Protein AF-A0A061QW95-F1 (afdb_monomer_lite)

Structure (mmCIF, N/CA/C/O backbone):
data_AF-A0A061QW95-F1
#
_entry.id   AF-A0A061QW95-F1
#
loop_
_atom_site.group_PDB
_atom_site.id
_atom_site.type_symbol
_atom_site.label_atom_id
_atom_site.label_alt_id
_atom_site.label_comp_id
_atom_site.label_asym_id
_atom_site.label_entity_id
_atom_site.label_seq_id
_atom_site.pdbx_PDB_ins_code
_atom_site.Cartn_x
_atom_site.Cartn_y
_atom_site.Cartn_z
_atom_site.occupancy
_atom_site.B_iso_or_equiv
_atom_site.auth_seq_id
_atom_site.auth_comp_id
_atom_site.auth_asym_id
_atom_site.auth_atom_id
_atom_site.pdbx_PDB_model_num
ATOM 1 N N . HIS A 1 1 ? -10.052 -3.349 -15.922 1.00 43.78 1 HIS A N 1
ATOM 2 C CA . HIS A 1 1 ? -10.293 -1.918 -15.639 1.00 43.78 1 HIS A CA 1
ATOM 3 C C . HIS A 1 1 ? -10.829 -1.661 -14.221 1.00 43.78 1 HIS A C 1
ATOM 5 O O . HIS A 1 1 ? -10.468 -0.642 -13.655 1.00 43.78 1 HIS A O 1
ATOM 11 N N . SER A 1 2 ? -11.617 -2.562 -13.611 1.00 48.88 2 SER A N 1
ATOM 12 C CA . SER A 1 2 ? -12.262 -2.370 -12.291 1.00 48.88 2 SER A CA 1
ATOM 13 C C . SER A 1 2 ? -11.331 -2.378 -11.064 1.00 48.88 2 SER A C 1
ATOM 15 O O . SER A 1 2 ? -11.718 -1.885 -10.011 1.00 48.88 2 SER A O 1
ATOM 17 N N . ARG A 1 3 ? -10.107 -2.920 -11.173 1.00 55.91 3 ARG A N 1
ATOM 18 C CA . ARG A 1 3 ? -9.120 -3.021 -10.070 1.00 55.91 3 ARG A CA 1
ATOM 19 C C . ARG A 1 3 ? -8.273 -1.757 -9.844 1.00 55.91 3 ARG A C 1
ATOM 21 O O . ARG A 1 3 ? -7.406 -1.786 -8.979 1.00 55.91 3 ARG A O 1
ATOM 28 N N . GLY A 1 4 ? -8.456 -0.712 -10.656 1.00 57.03 4 GLY A N 1
ATOM 29 C CA . GLY A 1 4 ? -7.437 0.326 -10.847 1.00 57.03 4 GLY A CA 1
ATOM 30 C C . GLY A 1 4 ? -6.222 -0.196 -11.632 1.00 57.03 4 GLY A C 1
ATOM 31 O O . GLY A 1 4 ? -6.082 -1.401 -11.864 1.00 57.03 4 GLY A O 1
ATOM 32 N N . PHE A 1 5 ? -5.349 0.704 -12.089 1.00 54.81 5 PHE A N 1
ATOM 33 C CA . PHE A 1 5 ? -4.055 0.324 -12.664 1.00 54.81 5 PHE A CA 1
ATOM 34 C C . PHE A 1 5 ? -3.015 0.291 -11.545 1.00 54.81 5 PHE A C 1
ATOM 36 O O . PHE A 1 5 ? -2.611 1.333 -11.044 1.00 54.81 5 PHE A O 1
ATOM 43 N N . LEU A 1 6 ? -2.610 -0.911 -11.138 1.00 64.25 6 LEU A N 1
ATOM 44 C CA . LEU A 1 6 ? -1.579 -1.118 -10.108 1.00 64.25 6 LEU A CA 1
ATOM 45 C C . LEU A 1 6 ? -0.184 -1.311 -10.711 1.00 64.25 6 LEU A C 1
ATOM 47 O O . LEU A 1 6 ? 0.824 -1.136 -10.036 1.00 64.25 6 LEU A O 1
ATOM 51 N N . GLN A 1 7 ? -0.140 -1.661 -11.996 1.00 65.81 7 GLN A N 1
ATOM 52 C CA . GLN A 1 7 ? 1.066 -1.787 -12.799 1.00 65.81 7 GLN A CA 1
ATOM 53 C C . GLN A 1 7 ? 0.765 -1.286 -14.211 1.00 65.81 7 GLN A C 1
ATOM 55 O O . GLN A 1 7 ? -0.289 -1.590 -14.776 1.00 65.81 7 GLN A O 1
ATOM 60 N N . LEU A 1 8 ? 1.706 -0.542 -14.782 1.00 78.06 8 LEU A N 1
ATOM 61 C CA . LEU A 1 8 ? 1.696 -0.108 -16.173 1.00 78.06 8 LEU A CA 1
ATOM 62 C C . LEU A 1 8 ? 3.011 -0.555 -16.804 1.00 78.06 8 LEU A C 1
ATOM 64 O O . LEU A 1 8 ? 4.082 -0.313 -16.249 1.00 78.06 8 LEU A O 1
ATOM 68 N N . LEU A 1 9 ? 2.920 -1.225 -17.951 1.00 85.69 9 LEU A N 1
ATOM 69 C CA . LEU A 1 9 ? 4.084 -1.576 -18.751 1.00 85.69 9 LEU A CA 1
ATOM 70 C C . LEU A 1 9 ? 4.350 -0.437 -19.734 1.00 85.69 9 LEU A C 1
ATOM 72 O O . LEU A 1 9 ? 3.512 -0.139 -20.583 1.00 85.69 9 LEU A O 1
ATOM 76 N N . TRP A 1 10 ? 5.507 0.204 -19.593 1.00 85.38 10 TRP A N 1
ATOM 77 C CA . TRP A 1 10 ? 5.907 1.325 -20.432 1.00 85.38 10 TRP A CA 1
ATOM 78 C C . TRP A 1 10 ? 6.920 0.861 -21.482 1.00 85.38 10 TRP A C 1
ATOM 80 O O . TRP A 1 10 ? 8.124 0.832 -21.237 1.00 85.38 10 TRP A O 1
ATOM 90 N N . GLU A 1 11 ? 6.431 0.519 -22.672 1.00 88.94 11 GLU A N 1
ATOM 91 C CA . GLU A 1 11 ? 7.262 0.202 -23.837 1.00 88.94 11 GLU A CA 1
ATOM 92 C C . GLU A 1 11 ? 7.315 1.419 -24.762 1.00 88.94 11 GLU A C 1
ATOM 94 O O . GLU A 1 11 ? 6.382 1.711 -25.508 1.00 88.94 11 GLU A O 1
ATOM 99 N N . CYS A 1 12 ? 8.401 2.180 -24.696 1.00 81.56 12 CYS A N 1
ATOM 100 C CA . CYS A 1 12 ? 8.625 3.310 -25.590 1.00 81.56 12 CYS A CA 1
ATOM 101 C C . CYS A 1 12 ? 10.109 3.408 -25.956 1.00 81.56 12 CYS A C 1
ATOM 103 O O . CYS A 1 12 ? 10.954 2.765 -25.336 1.00 81.56 12 CYS A O 1
ATOM 105 N N . GLY A 1 13 ? 10.433 4.225 -26.958 1.00 84.56 13 GLY A N 1
ATOM 106 C CA . GLY A 1 13 ? 11.826 4.532 -27.278 1.00 84.56 13 GLY A CA 1
ATOM 107 C C . GLY A 1 13 ? 12.503 5.380 -26.196 1.00 84.56 13 GLY A C 1
ATOM 108 O O . GLY A 1 13 ? 11.837 6.082 -25.431 1.00 84.56 13 GLY A O 1
ATOM 109 N N . GLY A 1 14 ? 13.840 5.386 -26.186 1.00 83.38 14 GLY A N 1
ATOM 110 C CA . GLY A 1 14 ? 14.640 6.048 -25.149 1.00 83.38 14 GLY A CA 1
ATOM 111 C C . GLY A 1 14 ? 14.290 7.519 -24.883 1.00 83.38 14 GLY A C 1
ATOM 112 O O . GLY A 1 14 ? 14.399 7.964 -23.744 1.00 83.38 14 GLY A O 1
ATOM 113 N N . GLY A 1 15 ? 13.802 8.257 -25.888 1.00 86.06 15 GLY A N 1
ATOM 114 C CA . GLY A 1 15 ? 13.397 9.661 -25.739 1.00 86.06 15 GLY A CA 1
ATOM 115 C C . GLY A 1 15 ? 12.169 9.898 -24.848 1.00 86.06 15 GLY A C 1
ATOM 116 O O . GLY A 1 15 ? 12.084 10.948 -24.226 1.00 86.06 15 GLY A O 1
ATOM 117 N N . LEU A 1 16 ? 11.240 8.939 -24.755 1.00 86.25 16 LEU A N 1
ATOM 118 C CA . LEU A 1 16 ? 10.093 9.012 -23.836 1.00 86.25 16 LEU A CA 1
ATOM 119 C C . LEU A 1 16 ? 10.393 8.321 -22.498 1.00 86.25 16 LEU A C 1
ATOM 121 O O . LEU A 1 16 ? 9.870 8.733 -21.466 1.00 86.25 16 LEU A O 1
ATOM 125 N N . ALA A 1 17 ? 11.257 7.302 -22.506 1.00 87.56 17 ALA A N 1
ATOM 126 C CA . ALA A 1 17 ? 11.644 6.585 -21.297 1.00 87.56 17 ALA A CA 1
ATOM 127 C C . ALA A 1 17 ? 12.476 7.472 -20.360 1.00 87.56 17 ALA A C 1
ATOM 129 O O . ALA A 1 17 ? 12.268 7.443 -19.152 1.00 87.56 17 ALA A O 1
ATOM 130 N N . ALA A 1 18 ? 13.392 8.282 -20.905 1.00 87.62 18 ALA A N 1
ATOM 131 C CA . ALA A 1 18 ? 14.285 9.110 -20.099 1.00 87.62 18 ALA A CA 1
ATOM 132 C C . ALA A 1 18 ? 13.546 10.154 -19.231 1.00 87.62 18 ALA A C 1
ATOM 134 O O . ALA A 1 18 ? 13.781 10.154 -18.023 1.00 87.62 18 ALA A O 1
ATOM 135 N N . PRO A 1 19 ? 12.605 10.970 -19.752 1.00 85.00 19 PRO A N 1
ATOM 136 C CA . PRO A 1 19 ? 11.812 11.876 -18.916 1.00 85.00 19 PRO A CA 1
ATOM 137 C C . PRO A 1 19 ? 11.001 11.152 -17.836 1.00 85.00 19 PRO A C 1
ATOM 139 O O . PRO A 1 19 ? 10.993 11.587 -16.691 1.00 85.00 19 PRO A O 1
ATOM 142 N N . ALA A 1 20 ? 10.384 10.012 -18.158 1.00 84.88 20 ALA A N 1
ATOM 143 C CA . ALA A 1 20 ? 9.615 9.232 -17.187 1.00 84.88 20 ALA A CA 1
ATOM 144 C C . ALA A 1 20 ? 10.502 8.666 -16.058 1.00 84.88 20 ALA A C 1
ATOM 146 O O . ALA A 1 20 ? 10.120 8.651 -14.886 1.00 84.88 20 ALA A O 1
ATOM 147 N N . ILE A 1 21 ? 11.715 8.223 -16.392 1.00 87.19 21 ILE A N 1
ATOM 148 C CA . ILE A 1 21 ? 12.712 7.813 -15.399 1.00 87.19 21 ILE A CA 1
ATOM 149 C C . ILE A 1 21 ? 13.143 9.022 -14.554 1.00 87.19 21 ILE A C 1
ATOM 151 O O . ILE A 1 21 ? 13.180 8.918 -13.330 1.00 87.19 21 ILE A O 1
ATOM 155 N N . ALA A 1 22 ? 13.410 10.173 -15.177 1.00 83.25 22 ALA A N 1
ATOM 156 C CA . ALA A 1 22 ? 13.828 11.395 -14.489 1.00 83.25 22 ALA A CA 1
ATOM 157 C C . ALA A 1 22 ? 12.751 11.959 -13.541 1.00 83.25 22 ALA A C 1
ATOM 159 O O . ALA A 1 22 ? 13.078 12.487 -12.480 1.00 83.25 22 ALA A O 1
ATOM 160 N N . GLU A 1 23 ? 11.471 11.814 -13.888 1.00 82.00 23 GLU A N 1
ATOM 161 C CA . GLU A 1 23 ? 10.332 12.184 -13.037 1.00 82.00 23 GLU A CA 1
ATOM 162 C C . GLU A 1 23 ? 10.095 11.198 -11.880 1.00 82.00 23 GLU A C 1
ATOM 164 O O . GLU A 1 23 ? 9.293 11.473 -10.988 1.00 82.00 23 GLU A O 1
ATOM 169 N N . GLY A 1 24 ? 10.794 10.058 -11.865 1.00 78.56 24 GLY A N 1
ATOM 170 C CA . GLY A 1 24 ? 10.664 9.041 -10.824 1.00 78.56 24 GLY A CA 1
ATOM 171 C C . GLY A 1 24 ? 9.384 8.210 -10.920 1.00 78.56 24 GLY A C 1
ATOM 172 O O . GLY A 1 24 ? 9.035 7.532 -9.959 1.00 78.56 24 GLY A O 1
ATOM 173 N N . VAL A 1 25 ? 8.683 8.232 -12.061 1.00 82.06 25 VAL A N 1
ATOM 174 C CA . VAL A 1 25 ? 7.452 7.439 -12.256 1.00 82.06 25 VAL A CA 1
ATOM 175 C C . VAL A 1 25 ? 7.737 5.983 -12.642 1.00 82.06 25 VAL A C 1
ATOM 177 O O . VAL A 1 25 ? 6.872 5.114 -12.503 1.00 82.06 25 VAL A O 1
ATOM 180 N N . ILE A 1 26 ? 8.952 5.690 -13.116 1.00 85.88 26 ILE A N 1
ATOM 181 C CA . ILE A 1 26 ? 9.408 4.329 -13.410 1.00 85.88 26 ILE A CA 1
ATOM 182 C C . ILE A 1 26 ? 10.024 3.714 -12.154 1.00 85.88 26 ILE A C 1
ATOM 184 O O . ILE A 1 26 ? 10.938 4.275 -11.561 1.00 85.88 26 ILE A O 1
ATOM 188 N N . HIS A 1 27 ? 9.530 2.532 -11.784 1.00 82.81 27 HIS A N 1
ATOM 189 C CA . HIS A 1 27 ? 9.944 1.816 -10.572 1.00 82.81 27 HIS A CA 1
ATOM 190 C C . HIS A 1 27 ? 10.779 0.570 -10.889 1.00 82.81 27 HIS A C 1
ATOM 192 O O . HIS A 1 27 ? 11.691 0.215 -10.147 1.00 82.81 27 HIS A O 1
ATOM 198 N N . LYS A 1 28 ? 10.466 -0.105 -12.002 1.00 87.62 28 LYS A N 1
ATOM 199 C CA . LYS A 1 28 ? 11.096 -1.355 -12.431 1.00 87.62 28 LYS A CA 1
ATOM 200 C C . LYS A 1 28 ? 11.568 -1.234 -13.870 1.00 87.62 28 LYS A C 1
ATOM 202 O O . LYS A 1 28 ? 10.811 -0.786 -14.729 1.00 87.62 28 LYS A O 1
ATOM 207 N N . ILE A 1 29 ? 12.788 -1.689 -14.127 1.00 91.88 29 ILE A N 1
ATOM 208 C CA . ILE A 1 29 ? 13.351 -1.832 -15.465 1.00 91.88 29 ILE A CA 1
ATOM 209 C C . ILE A 1 29 ? 13.317 -3.307 -15.861 1.00 91.88 29 ILE A C 1
ATOM 211 O O . ILE A 1 29 ? 13.684 -4.192 -15.086 1.00 91.88 29 ILE A O 1
ATOM 215 N N . VAL A 1 30 ? 12.875 -3.557 -17.092 1.00 93.12 30 VAL A N 1
ATOM 216 C CA . VAL A 1 30 ? 12.990 -4.845 -17.778 1.00 93.12 30 VAL A CA 1
ATOM 217 C C . VAL A 1 30 ? 13.694 -4.572 -19.102 1.00 93.12 30 VAL A C 1
ATOM 219 O O . VAL A 1 30 ? 13.116 -3.974 -20.005 1.00 93.12 30 VAL A O 1
ATOM 222 N N . ALA A 1 31 ? 14.962 -4.960 -19.200 1.00 93.38 31 ALA A N 1
ATOM 223 C CA . ALA A 1 31 ? 15.796 -4.747 -20.373 1.00 93.38 31 ALA A CA 1
ATOM 224 C C . ALA A 1 31 ? 16.059 -6.074 -21.089 1.00 93.38 31 ALA A C 1
ATOM 226 O O . ALA A 1 31 ? 16.448 -7.056 -20.462 1.00 93.38 31 ALA A O 1
ATOM 227 N N . PHE A 1 32 ? 15.889 -6.086 -22.409 1.00 93.12 32 PHE A N 1
ATOM 228 C CA . PHE A 1 32 ? 16.238 -7.226 -23.253 1.00 93.12 32 PHE A CA 1
ATOM 229 C C . PHE A 1 32 ? 17.481 -6.898 -24.077 1.00 93.12 32 PHE A C 1
ATOM 231 O O . PHE A 1 32 ? 17.500 -5.930 -24.839 1.00 93.12 32 PHE A O 1
ATOM 238 N N . VAL A 1 33 ? 18.522 -7.714 -23.929 1.00 93.69 33 VAL A N 1
ATOM 239 C CA . VAL A 1 33 ? 19.790 -7.590 -24.648 1.00 93.69 33 VAL A CA 1
ATOM 240 C C . VAL A 1 33 ? 19.906 -8.736 -25.641 1.00 93.69 33 VAL A C 1
ATOM 242 O O . VAL A 1 33 ? 20.062 -9.897 -25.265 1.00 93.69 33 VAL A O 1
ATOM 245 N N . ALA A 1 34 ? 19.849 -8.398 -26.926 1.00 93.38 34 ALA A N 1
ATOM 246 C CA . ALA A 1 34 ? 20.077 -9.358 -27.995 1.00 93.38 34 ALA A CA 1
ATOM 247 C C . ALA A 1 34 ? 21.575 -9.557 -28.257 1.00 93.38 34 ALA A C 1
ATOM 249 O O . ALA A 1 34 ? 22.362 -8.613 -28.184 1.00 93.38 34 ALA A O 1
ATOM 250 N N . MET A 1 35 ? 21.958 -10.766 -28.673 1.00 92.00 35 MET A N 1
ATOM 251 C CA . MET A 1 35 ? 23.326 -11.097 -29.106 1.00 92.00 35 MET A CA 1
ATOM 252 C C . MET A 1 35 ? 23.635 -10.523 -30.504 1.00 92.00 35 MET A C 1
ATOM 254 O O . MET A 1 35 ? 23.872 -11.260 -31.463 1.00 92.00 35 MET A O 1
ATOM 258 N N . LYS A 1 36 ? 23.549 -9.195 -30.656 1.00 88.50 36 LYS A N 1
ATOM 259 C CA . LYS A 1 36 ? 23.749 -8.459 -31.915 1.00 88.50 36 LYS A CA 1
ATOM 260 C C . LYS A 1 36 ? 24.442 -7.119 -31.664 1.00 88.50 36 LYS A C 1
ATOM 262 O O . LYS A 1 36 ? 24.171 -6.456 -30.671 1.00 88.50 36 LYS A O 1
ATOM 267 N N . VAL A 1 37 ? 25.284 -6.695 -32.607 1.00 89.25 37 VAL A N 1
ATOM 268 C CA . VAL A 1 37 ? 26.045 -5.436 -32.535 1.00 89.25 37 VAL A CA 1
ATOM 269 C C . VAL A 1 37 ? 25.710 -4.576 -33.753 1.00 89.25 37 VAL A C 1
ATOM 271 O O . VAL A 1 37 ? 25.857 -5.039 -34.881 1.00 89.25 37 VAL A O 1
ATOM 274 N N . ILE A 1 38 ? 25.236 -3.346 -33.524 1.00 84.44 38 ILE A N 1
ATOM 275 C CA . ILE A 1 38 ? 24.879 -2.381 -34.584 1.00 84.44 38 ILE A CA 1
ATOM 276 C C . ILE A 1 38 ? 25.836 -1.177 -34.562 1.00 84.44 38 ILE A C 1
ATOM 278 O O . ILE A 1 38 ? 26.432 -0.873 -35.588 1.00 84.44 38 ILE A O 1
ATOM 282 N N . GLY A 1 39 ? 26.059 -0.560 -33.391 1.00 84.69 39 GLY A N 1
ATOM 283 C CA . GLY A 1 39 ? 27.023 0.534 -33.194 1.00 84.69 39 GLY A CA 1
ATOM 284 C C . GLY A 1 39 ? 26.743 1.812 -34.006 1.00 84.69 39 GLY A C 1
ATOM 285 O O . GLY A 1 39 ? 25.858 1.860 -34.854 1.00 84.69 39 GLY A O 1
ATOM 286 N N . GLY A 1 40 ? 27.522 2.865 -33.744 1.00 90.00 40 GLY A N 1
ATOM 287 C CA . GLY A 1 40 ? 27.480 4.130 -34.489 1.00 90.00 40 GLY A CA 1
ATOM 288 C C . GLY A 1 40 ? 26.853 5.304 -33.717 1.00 90.00 40 GLY A C 1
ATOM 289 O O . GLY A 1 40 ? 25.986 5.097 -32.873 1.00 90.00 40 GLY A O 1
ATOM 290 N N . PRO A 1 41 ? 27.269 6.551 -34.010 1.00 80.88 41 PRO A N 1
ATOM 291 C CA . PRO A 1 41 ? 26.864 7.744 -33.254 1.00 80.88 41 PRO A CA 1
ATOM 292 C C . PRO A 1 41 ? 25.378 8.108 -33.400 1.00 80.88 41 PRO A C 1
ATOM 294 O O . PRO A 1 41 ? 24.854 8.852 -32.583 1.00 80.88 41 PRO A O 1
ATOM 297 N N . GLY A 1 42 ? 24.702 7.599 -34.433 1.00 83.19 42 GLY A N 1
ATOM 298 C CA . GLY A 1 42 ? 23.257 7.757 -34.630 1.00 83.19 42 GLY A CA 1
ATOM 299 C C . GLY A 1 42 ? 22.439 6.526 -34.235 1.00 83.19 42 GLY A C 1
ATOM 300 O O . GLY A 1 42 ? 21.255 6.463 -34.559 1.00 83.19 42 GLY A O 1
ATOM 301 N N . ALA A 1 43 ? 23.058 5.516 -33.614 1.00 84.44 43 ALA A N 1
ATOM 302 C CA . ALA A 1 43 ? 22.331 4.337 -33.169 1.00 84.44 43 ALA A CA 1
ATOM 303 C C . ALA A 1 43 ? 21.388 4.711 -32.010 1.00 84.44 43 ALA A C 1
ATOM 305 O O . ALA A 1 43 ? 21.809 5.412 -31.089 1.00 84.44 43 ALA A O 1
ATOM 306 N N . PRO A 1 44 ? 20.125 4.251 -32.030 1.00 82.06 44 PRO A N 1
ATOM 307 C CA . PRO A 1 44 ? 19.185 4.548 -30.961 1.00 82.06 44 PRO A CA 1
ATOM 308 C C . PRO A 1 44 ? 19.654 3.917 -29.648 1.00 82.06 44 PRO A C 1
ATOM 310 O O . PRO A 1 44 ? 20.008 2.736 -29.605 1.00 82.06 44 PRO A O 1
ATOM 313 N N . THR A 1 45 ? 19.630 4.701 -28.574 1.00 85.38 45 THR A N 1
ATOM 314 C CA . THR A 1 45 ? 19.926 4.222 -27.225 1.00 85.38 45 THR A CA 1
ATOM 315 C C . THR A 1 45 ? 18.645 3.723 -26.542 1.00 85.38 45 THR A C 1
ATOM 317 O O . THR A 1 45 ? 17.563 4.271 -26.779 1.00 85.38 45 THR A O 1
ATOM 320 N N . PRO A 1 46 ? 18.727 2.689 -25.681 1.00 84.50 46 PRO A N 1
ATOM 321 C CA . PRO A 1 46 ? 17.564 2.190 -24.939 1.00 84.50 46 PRO A CA 1
ATOM 322 C C . PRO A 1 46 ? 16.949 3.239 -24.005 1.00 84.50 46 PRO A C 1
ATOM 324 O O . PRO A 1 46 ? 15.735 3.277 -23.830 1.00 84.50 46 PRO A O 1
ATOM 327 N N . ILE A 1 47 ? 17.789 4.106 -23.435 1.00 88.12 47 ILE A N 1
ATOM 328 C CA . ILE A 1 47 ? 17.404 5.244 -22.598 1.00 88.12 47 ILE A CA 1
ATOM 329 C C . ILE A 1 47 ? 18.052 6.489 -23.208 1.00 88.12 47 ILE A C 1
ATOM 331 O O . ILE A 1 47 ? 19.231 6.458 -23.569 1.00 88.12 47 ILE A O 1
ATOM 335 N N . GLY A 1 48 ? 17.261 7.545 -23.394 1.00 85.94 48 GLY A N 1
ATOM 336 C CA . GLY A 1 48 ? 17.729 8.836 -23.894 1.00 85.94 48 GLY A CA 1
ATOM 337 C C . GLY A 1 48 ? 18.485 9.638 -22.832 1.00 85.94 48 GLY A C 1
ATOM 338 O O . GLY A 1 48 ? 18.962 9.100 -21.838 1.00 85.94 48 GLY A O 1
ATOM 339 N N . GLU A 1 49 ? 18.571 10.947 -23.035 1.00 86.75 49 GLU A N 1
ATOM 340 C CA . GLU A 1 49 ? 19.317 11.846 -22.153 1.00 86.75 49 GLU A CA 1
ATOM 341 C C . GLU A 1 49 ? 18.671 11.977 -20.764 1.00 86.75 49 GLU A C 1
ATOM 343 O O . GLU A 1 49 ? 17.561 12.494 -20.634 1.00 86.75 49 GLU A O 1
ATOM 348 N N . LEU A 1 50 ? 19.392 11.547 -19.723 1.00 83.38 50 LEU A N 1
ATOM 349 C CA . LEU A 1 50 ? 19.028 11.763 -18.312 1.00 83.38 50 LEU A CA 1
ATOM 350 C C . LEU A 1 50 ? 19.748 12.971 -17.685 1.00 83.38 50 LEU A C 1
ATOM 352 O O . LEU A 1 50 ? 19.398 13.391 -16.587 1.00 83.38 50 LEU A O 1
ATOM 356 N N . GLY A 1 51 ? 20.745 13.543 -18.371 1.00 81.31 51 GLY A N 1
ATOM 357 C CA . GLY A 1 51 ? 21.495 14.710 -17.892 1.00 81.31 51 GLY A CA 1
ATOM 358 C C . GLY A 1 51 ? 22.575 14.410 -16.844 1.00 81.31 51 GLY A C 1
ATOM 359 O O . GLY A 1 51 ? 23.123 15.342 -16.259 1.00 81.31 51 GLY A O 1
ATOM 360 N N . PHE A 1 52 ? 22.900 13.136 -16.608 1.00 81.25 52 PHE A N 1
ATOM 361 C CA . PHE A 1 52 ? 24.005 12.736 -15.735 1.00 81.25 52 PHE A CA 1
ATOM 362 C C . PHE A 1 52 ? 25.349 12.949 -16.427 1.00 81.25 52 PHE A C 1
ATOM 364 O O . PHE A 1 52 ? 25.535 12.549 -17.575 1.00 81.25 52 PHE A O 1
ATOM 371 N N . THR A 1 53 ? 26.289 13.579 -15.723 1.00 81.00 53 THR A N 1
ATOM 372 C CA . THR A 1 53 ? 27.625 13.876 -16.267 1.00 81.00 53 THR A CA 1
ATOM 373 C C . THR A 1 53 ? 28.718 13.035 -15.614 1.00 81.00 53 THR A C 1
ATOM 375 O O . THR A 1 53 ? 29.757 12.809 -16.236 1.00 81.00 53 THR A O 1
ATOM 378 N N . ALA A 1 54 ? 28.472 12.509 -14.409 1.00 74.81 54 ALA A N 1
ATOM 379 C CA . ALA A 1 54 ? 29.355 11.583 -13.715 1.00 74.81 54 ALA A CA 1
ATOM 380 C C . ALA A 1 54 ? 28.668 10.234 -13.450 1.00 74.81 54 ALA A C 1
ATOM 382 O O . ALA A 1 54 ? 27.457 10.148 -13.265 1.00 74.81 54 ALA A O 1
ATOM 383 N N . MET A 1 55 ? 29.462 9.160 -13.378 1.00 75.56 55 MET A N 1
ATOM 384 C CA . MET A 1 55 ? 28.951 7.818 -13.053 1.00 75.56 55 MET A CA 1
ATOM 385 C C . MET A 1 55 ? 28.386 7.710 -11.631 1.00 75.56 55 MET A C 1
ATOM 387 O O . MET A 1 55 ? 27.563 6.838 -11.385 1.00 75.56 55 MET A O 1
ATOM 391 N N . SER A 1 56 ? 28.801 8.587 -10.712 1.00 77.69 56 SER A N 1
ATOM 392 C CA . SER A 1 56 ? 28.208 8.710 -9.373 1.00 77.69 56 SER A CA 1
ATOM 393 C C . SER A 1 56 ? 26.743 9.139 -9.403 1.00 77.69 56 SER A C 1
ATOM 395 O O . SER A 1 56 ? 26.021 8.871 -8.451 1.00 77.69 56 SER A O 1
ATOM 397 N N . ASP A 1 57 ? 26.315 9.793 -10.485 1.00 75.44 57 ASP A N 1
ATOM 398 C CA . ASP A 1 57 ? 24.951 10.295 -10.652 1.00 75.44 57 ASP A CA 1
ATOM 399 C C . ASP A 1 57 ? 24.050 9.246 -11.328 1.00 75.44 57 ASP A C 1
ATOM 401 O O . ASP A 1 57 ? 22.844 9.449 -11.466 1.00 75.44 57 ASP A O 1
ATOM 405 N N . ALA A 1 58 ? 24.633 8.135 -11.796 1.00 83.69 58 ALA A N 1
ATOM 406 C CA . ALA A 1 58 ? 23.906 7.091 -12.495 1.00 83.69 58 ALA A CA 1
ATOM 407 C C . ALA A 1 58 ? 22.930 6.374 -11.555 1.00 83.69 58 ALA A C 1
ATOM 409 O O . ALA A 1 58 ? 23.230 6.091 -10.397 1.00 83.69 58 ALA A O 1
ATOM 410 N N . LEU A 1 59 ? 21.759 6.032 -12.089 1.00 84.88 59 LEU A N 1
ATOM 411 C CA . LEU A 1 59 ? 20.740 5.315 -11.334 1.00 84.88 59 LEU A CA 1
ATOM 412 C C . LEU A 1 59 ? 21.123 3.841 -11.176 1.00 84.88 59 LEU A C 1
ATOM 414 O O . LEU A 1 59 ? 21.327 3.134 -12.166 1.00 84.88 59 LEU A O 1
ATOM 418 N N . GLU A 1 60 ? 21.179 3.374 -9.932 1.00 83.81 60 GLU A N 1
ATOM 419 C CA . GLU A 1 60 ? 21.477 1.982 -9.607 1.00 83.81 60 GLU A CA 1
ATOM 420 C C . GLU A 1 60 ? 20.211 1.111 -9.628 1.00 83.81 60 GLU A C 1
ATOM 422 O O . GLU A 1 60 ? 19.141 1.505 -9.150 1.00 83.81 60 GLU A O 1
ATOM 427 N N . LEU A 1 61 ? 20.352 -0.103 -10.173 1.00 85.31 61 LEU A N 1
ATOM 428 C CA . LEU A 1 61 ? 19.321 -1.134 -10.112 1.00 85.31 61 LEU A CA 1
ATOM 429 C C . LEU A 1 61 ? 19.564 -2.077 -8.935 1.00 85.31 61 LEU A C 1
ATOM 431 O O . LEU A 1 61 ? 20.527 -2.848 -8.926 1.00 85.31 61 LEU A O 1
ATOM 435 N N . VAL A 1 62 ? 18.630 -2.067 -7.991 1.00 83.12 62 VAL A N 1
ATOM 436 C CA . VAL A 1 62 ? 18.577 -2.992 -6.857 1.00 83.12 62 VAL A CA 1
ATOM 437 C C . VAL A 1 62 ? 17.698 -4.194 -7.183 1.00 83.12 62 VAL A C 1
ATOM 439 O O . VAL A 1 62 ? 16.865 -4.146 -8.091 1.00 83.12 62 VAL A O 1
ATOM 442 N N . GLU A 1 63 ? 17.901 -5.288 -6.443 1.00 81.06 63 GLU A N 1
ATOM 443 C CA .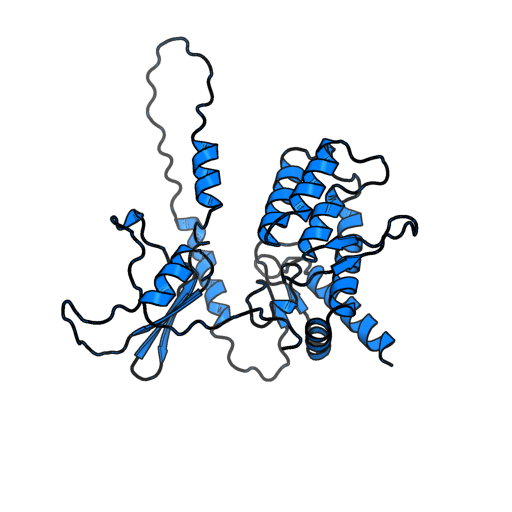 GLU A 1 63 ? 17.144 -6.539 -6.614 1.00 81.06 63 GLU A CA 1
ATOM 444 C C . GLU A 1 63 ? 17.159 -7.035 -8.069 1.00 81.06 63 GLU A C 1
ATOM 446 O O . GLU A 1 63 ? 16.128 -7.352 -8.665 1.00 81.06 63 GLU A O 1
ATOM 451 N N . ASN A 1 64 ? 18.352 -7.036 -8.668 1.00 85.50 64 ASN A N 1
ATOM 452 C CA . ASN A 1 64 ? 18.515 -7.406 -10.063 1.00 85.50 64 ASN A CA 1
ATOM 453 C C . ASN A 1 64 ? 18.502 -8.929 -10.281 1.00 85.50 64 ASN A C 1
ATOM 455 O O . ASN A 1 64 ? 18.998 -9.709 -9.468 1.00 85.50 64 ASN A O 1
ATOM 459 N N . ASP A 1 65 ? 17.935 -9.338 -11.414 1.00 87.31 65 ASP A N 1
ATOM 460 C CA . ASP A 1 65 ? 17.923 -10.721 -11.888 1.00 87.31 65 ASP A CA 1
ATOM 461 C C . ASP A 1 65 ? 18.228 -10.757 -13.385 1.00 87.31 65 ASP A C 1
ATOM 463 O O . ASP A 1 65 ? 17.767 -9.899 -14.146 1.00 87.31 65 ASP A O 1
ATOM 467 N N . VAL A 1 66 ? 19.011 -11.750 -13.806 1.00 94.50 66 VAL A N 1
ATOM 468 C CA . VAL A 1 66 ? 19.422 -11.928 -15.202 1.00 94.50 66 VAL A CA 1
ATOM 469 C C . VAL A 1 66 ? 19.068 -13.336 -15.641 1.00 94.50 66 VAL A C 1
ATOM 471 O O . VAL A 1 66 ? 19.555 -14.314 -15.075 1.00 94.50 66 VAL A O 1
ATOM 474 N N . GLN A 1 67 ? 18.249 -13.438 -16.682 1.00 91.06 67 GLN A N 1
ATOM 475 C CA . GLN A 1 67 ? 17.752 -14.707 -17.201 1.00 91.06 67 GLN A CA 1
ATOM 476 C C . GLN A 1 67 ? 17.935 -14.785 -18.714 1.00 91.06 67 GLN A C 1
ATOM 478 O O . GLN A 1 67 ? 17.846 -13.784 -19.423 1.00 91.06 67 GLN A O 1
ATOM 483 N N . GLN A 1 68 ? 18.173 -15.989 -19.231 1.00 93.06 68 GLN A N 1
ATOM 484 C CA . GLN A 1 68 ? 18.199 -16.223 -20.671 1.00 93.06 68 GLN A CA 1
ATOM 485 C C . GLN A 1 68 ? 16.783 -16.515 -21.179 1.00 93.06 68 GLN A C 1
ATOM 487 O O . GLN A 1 68 ? 16.150 -17.476 -20.744 1.00 93.06 68 GLN A O 1
ATOM 492 N N . VAL A 1 69 ? 16.309 -15.722 -22.142 1.00 91.44 69 VAL A N 1
ATOM 493 C CA . VAL A 1 69 ? 14.999 -15.890 -22.785 1.00 91.44 69 VAL A CA 1
ATOM 494 C C . VAL A 1 69 ? 15.221 -16.183 -24.263 1.00 91.44 69 VAL A C 1
ATOM 496 O O . VAL A 1 69 ? 15.450 -15.299 -25.091 1.00 91.44 69 VAL A O 1
ATOM 499 N N . GLY A 1 70 ? 15.210 -17.472 -24.603 1.00 93.56 70 GLY A N 1
ATOM 500 C CA . GLY A 1 70 ? 15.576 -17.935 -25.938 1.00 93.56 70 GLY A CA 1
ATOM 501 C C . GLY A 1 70 ? 17.022 -17.559 -26.283 1.00 93.56 70 GLY A C 1
ATOM 502 O O . GLY A 1 70 ? 17.969 -18.111 -25.723 1.00 93.56 70 GLY A O 1
ATOM 503 N N . LYS A 1 71 ? 17.195 -16.632 -27.230 1.00 92.94 71 LYS A N 1
ATOM 504 C CA . LYS A 1 71 ? 18.513 -16.164 -27.704 1.00 92.94 71 LYS A CA 1
ATOM 505 C C . LYS A 1 71 ? 18.965 -14.832 -27.089 1.00 92.94 71 LYS A C 1
ATOM 507 O O . LYS A 1 71 ? 20.077 -14.396 -27.381 1.00 92.94 71 LYS A O 1
ATOM 512 N N . ASP A 1 72 ? 18.107 -14.202 -26.293 1.00 95.81 72 ASP A N 1
ATOM 513 C CA . ASP A 1 72 ? 18.338 -12.886 -25.701 1.00 95.81 72 ASP A CA 1
ATOM 514 C C . ASP A 1 72 ? 18.521 -13.021 -24.178 1.00 95.81 72 ASP A C 1
ATOM 516 O O . ASP A 1 72 ? 18.135 -14.024 -23.570 1.00 95.81 72 ASP A O 1
ATOM 520 N N . LEU A 1 73 ? 19.128 -12.011 -23.558 1.00 94.62 73 LEU A N 1
ATOM 521 C CA . LEU A 1 73 ? 19.234 -11.891 -22.106 1.00 94.62 73 LEU A CA 1
ATOM 522 C C . LEU A 1 73 ? 18.190 -10.899 -21.604 1.00 94.62 73 LEU A C 1
ATOM 524 O O . LEU A 1 73 ? 18.135 -9.766 -22.076 1.00 94.62 73 LEU A O 1
ATOM 528 N N . GLN A 1 74 ? 17.389 -11.312 -20.632 1.00 95.69 74 GLN A N 1
ATOM 529 C CA . GLN A 1 74 ? 16.506 -10.436 -19.881 1.00 95.69 74 GLN A CA 1
ATOM 530 C C . GLN A 1 74 ? 17.211 -10.018 -18.594 1.00 95.69 74 GLN A C 1
ATOM 532 O O . GLN A 1 74 ? 17.612 -10.861 -17.797 1.00 95.69 74 GLN A O 1
ATOM 537 N N . ILE A 1 75 ? 17.327 -8.714 -18.384 1.00 94.38 75 ILE A N 1
ATOM 538 C CA . ILE A 1 75 ? 17.817 -8.105 -17.152 1.00 94.38 75 ILE A CA 1
ATOM 539 C C . ILE A 1 75 ? 16.629 -7.401 -16.509 1.00 94.38 75 ILE A C 1
ATOM 541 O O . ILE A 1 75 ? 15.976 -6.569 -17.140 1.00 94.38 75 ILE A O 1
ATOM 545 N N . THR A 1 76 ? 16.339 -7.726 -15.258 1.00 92.44 76 THR A N 1
ATOM 546 C CA . THR A 1 76 ? 15.332 -7.022 -14.463 1.00 92.44 76 THR A CA 1
ATOM 547 C C . THR A 1 76 ? 15.972 -6.397 -13.240 1.00 92.44 76 THR A C 1
ATOM 549 O O . THR A 1 76 ? 16.976 -6.899 -12.749 1.00 92.44 76 THR A O 1
ATOM 552 N N . GLY A 1 77 ? 15.403 -5.297 -12.764 1.00 87.56 77 GLY A N 1
ATOM 553 C CA . GLY A 1 77 ? 15.814 -4.653 -11.522 1.00 87.56 77 GLY A CA 1
ATOM 554 C C . GLY A 1 77 ? 14.881 -3.504 -11.172 1.00 87.56 77 GLY A C 1
ATOM 555 O O . GLY A 1 77 ? 14.159 -2.994 -12.034 1.00 87.56 77 GLY A O 1
ATOM 556 N N . TYR A 1 78 ? 14.882 -3.104 -9.910 1.00 85.12 78 TYR A N 1
ATOM 557 C CA . TYR A 1 78 ? 14.141 -1.944 -9.433 1.00 85.12 78 TYR A CA 1
ATOM 558 C C . TYR A 1 78 ? 15.082 -0.751 -9.341 1.00 85.12 78 TYR A C 1
ATOM 560 O O . TYR A 1 78 ? 16.233 -0.898 -8.941 1.00 85.12 78 TYR A O 1
ATOM 568 N N . LEU A 1 79 ? 14.606 0.431 -9.715 1.00 85.75 79 LEU A N 1
ATOM 569 C CA . LEU A 1 79 ? 15.351 1.654 -9.445 1.00 85.75 79 LEU A CA 1
ATOM 570 C C . LEU A 1 79 ? 15.349 1.854 -7.929 1.00 85.75 79 LEU A C 1
ATOM 572 O O . LEU A 1 79 ? 14.275 1.885 -7.322 1.00 85.75 79 LEU A O 1
ATOM 576 N N . ALA A 1 80 ? 16.535 1.932 -7.315 1.00 65.69 80 ALA A N 1
ATOM 577 C CA . ALA A 1 80 ? 16.652 2.290 -5.904 1.00 65.69 80 ALA A CA 1
ATOM 578 C C . ALA A 1 80 ? 15.901 3.607 -5.717 1.00 65.69 80 ALA A C 1
ATOM 580 O O . ALA A 1 80 ? 16.316 4.585 -6.331 1.00 65.69 80 ALA A O 1
ATOM 581 N N . ALA A 1 81 ? 14.768 3.556 -4.991 1.00 53.72 81 ALA A N 1
ATOM 582 C CA . ALA A 1 81 ? 13.728 4.586 -4.906 1.00 53.72 81 ALA A CA 1
ATOM 583 C C . ALA A 1 81 ? 14.178 5.898 -5.543 1.00 53.72 81 ALA A C 1
ATOM 585 O O . ALA A 1 81 ? 14.897 6.673 -4.913 1.00 53.72 81 ALA A O 1
ATOM 586 N N . THR A 1 82 ? 13.836 6.065 -6.825 1.00 41.75 82 THR A N 1
ATOM 587 C CA . THR A 1 82 ? 14.313 7.171 -7.641 1.00 41.75 82 THR A CA 1
ATOM 588 C C . THR A 1 82 ? 14.114 8.444 -6.842 1.00 41.75 82 THR A C 1
ATOM 590 O O . THR A 1 82 ? 13.010 8.729 -6.378 1.00 41.75 82 THR A O 1
ATOM 593 N N . SER A 1 83 ? 15.207 9.167 -6.648 1.00 41.91 83 SER A N 1
ATOM 594 C CA . SER A 1 83 ? 15.362 10.442 -5.957 1.00 41.91 83 SER A CA 1
ATOM 595 C C . SER A 1 83 ? 14.531 11.569 -6.595 1.00 41.91 83 SER A C 1
ATOM 597 O O . SER A 1 83 ? 15.020 12.678 -6.787 1.00 41.91 83 SER A O 1
ATOM 599 N N . GLY A 1 84 ? 13.282 11.320 -6.983 1.00 34.75 84 GLY A N 1
ATOM 600 C CA . GLY A 1 84 ? 12.358 12.325 -7.474 1.00 34.75 84 GLY A CA 1
ATOM 601 C C . GLY A 1 84 ? 11.955 13.225 -6.315 1.00 34.75 84 GLY A C 1
ATOM 602 O O . GLY A 1 84 ? 11.351 12.745 -5.365 1.00 34.75 84 GLY A O 1
ATOM 603 N N . GLY A 1 85 ? 12.310 14.513 -6.382 1.00 37.22 85 GLY A N 1
ATOM 604 C CA . GLY A 1 85 ? 11.830 15.619 -5.530 1.00 37.22 85 GLY A CA 1
ATOM 605 C C . GLY A 1 85 ? 12.108 15.543 -4.016 1.00 37.22 85 GLY A C 1
ATOM 606 O O . GLY A 1 85 ? 12.645 16.488 -3.446 1.00 37.22 85 GLY A O 1
ATOM 607 N N . LEU A 1 86 ? 11.762 14.434 -3.366 1.00 38.78 86 LEU A N 1
ATOM 608 C CA . LEU A 1 86 ? 11.843 14.172 -1.930 1.00 38.78 86 LEU A CA 1
ATOM 609 C C . LEU A 1 86 ? 13.282 13.994 -1.430 1.00 38.78 86 LEU A C 1
ATOM 611 O O . LEU A 1 86 ? 13.614 14.516 -0.372 1.00 38.78 86 LEU A O 1
ATOM 615 N N . ALA A 1 87 ? 14.163 13.340 -2.193 1.00 37.97 87 ALA A N 1
ATOM 616 C CA . ALA A 1 87 ? 15.573 13.201 -1.810 1.00 37.97 87 ALA A CA 1
ATOM 617 C C . ALA A 1 87 ? 16.319 14.550 -1.828 1.00 37.97 87 ALA A C 1
ATOM 619 O O . ALA A 1 87 ? 17.064 14.848 -0.900 1.00 37.97 87 ALA A O 1
ATOM 620 N N . ARG A 1 88 ? 16.030 15.427 -2.807 1.00 35.97 88 ARG A N 1
ATOM 621 C CA . ARG A 1 88 ? 16.581 16.798 -2.833 1.00 35.97 88 ARG A CA 1
ATOM 622 C C . ARG A 1 88 ? 16.126 17.642 -1.639 1.00 35.97 88 ARG A C 1
ATOM 624 O O . ARG A 1 88 ? 16.859 18.526 -1.212 1.00 35.97 88 ARG A O 1
ATOM 631 N N . GLN A 1 89 ? 14.931 17.390 -1.098 1.00 36.09 89 GLN A N 1
ATOM 632 C CA . GLN A 1 89 ? 14.468 18.054 0.125 1.00 36.09 89 GLN A CA 1
ATOM 633 C C . GLN A 1 89 ? 15.169 17.517 1.380 1.00 36.09 89 GLN A C 1
ATOM 635 O O . GLN A 1 89 ? 15.400 18.288 2.308 1.00 36.09 89 GLN A O 1
ATOM 640 N N . ILE A 1 90 ? 15.548 16.236 1.394 1.00 37.06 90 ILE A N 1
ATOM 641 C CA . ILE A 1 90 ? 16.312 15.614 2.486 1.00 37.06 90 ILE A CA 1
ATOM 642 C C . ILE A 1 90 ? 17.764 16.122 2.489 1.00 37.06 90 ILE A C 1
ATOM 644 O O . ILE A 1 90 ? 18.227 16.574 3.530 1.00 37.06 90 ILE A O 1
ATOM 648 N N . GLU A 1 91 ? 18.432 16.199 1.333 1.00 37.94 91 GLU A N 1
ATOM 649 C CA . GLU A 1 91 ? 19.774 16.807 1.227 1.00 37.94 91 GLU A CA 1
ATOM 650 C C . GLU A 1 91 ? 19.776 18.299 1.610 1.00 37.94 91 GLU A C 1
ATOM 652 O O . GLU A 1 91 ? 20.703 18.780 2.263 1.00 37.94 91 GLU A O 1
ATOM 657 N N . MET A 1 92 ? 18.715 19.046 1.270 1.00 34.88 92 MET A N 1
ATOM 658 C CA . MET A 1 92 ? 18.564 20.439 1.713 1.00 34.88 92 MET A CA 1
ATOM 659 C C . MET A 1 92 ? 18.388 20.561 3.235 1.00 34.88 92 MET A C 1
ATOM 661 O O . MET A 1 92 ? 18.915 21.505 3.821 1.00 34.88 92 MET A O 1
ATOM 665 N N . LEU A 1 93 ? 17.692 19.621 3.883 1.00 36.38 93 LEU A N 1
ATOM 666 C CA . LEU A 1 93 ? 17.482 19.607 5.337 1.00 36.38 93 LEU A CA 1
ATOM 667 C C . LEU A 1 93 ? 18.733 19.190 6.125 1.00 36.38 93 LEU A C 1
ATOM 669 O O . LEU A 1 93 ? 18.934 19.675 7.236 1.00 36.38 93 LEU A O 1
ATOM 673 N N . GLU A 1 94 ? 19.594 18.351 5.550 1.00 36.06 94 GLU A N 1
ATOM 674 C CA . GLU A 1 94 ? 20.860 17.919 6.165 1.00 36.06 94 GLU A CA 1
ATOM 675 C C . GLU A 1 94 ? 21.992 18.955 6.018 1.00 36.06 94 GLU A C 1
ATOM 677 O O . GLU A 1 94 ? 23.015 18.863 6.693 1.00 36.06 94 GLU A O 1
ATOM 682 N N . SER A 1 95 ? 21.799 19.983 5.184 1.00 35.22 95 SER A N 1
ATOM 683 C CA . SER A 1 95 ? 22.782 21.051 4.941 1.00 35.22 95 SER A CA 1
ATOM 684 C C . SER A 1 95 ? 22.691 22.256 5.897 1.00 35.22 95 SER A C 1
ATOM 686 O O . SER A 1 95 ? 23.442 23.221 5.742 1.00 35.22 95 SER A O 1
ATOM 688 N N . VAL A 1 96 ? 21.807 22.226 6.903 1.00 34.75 96 VAL A N 1
ATOM 689 C CA . VAL A 1 96 ? 21.721 23.290 7.920 1.00 34.75 96 VAL A CA 1
ATOM 690 C C . VAL A 1 96 ? 22.866 23.114 8.925 1.00 34.75 96 VAL A C 1
ATOM 692 O O . VAL A 1 96 ? 22.861 22.130 9.667 1.00 34.75 96 VAL A O 1
ATOM 695 N N . PRO A 1 97 ? 23.841 24.040 9.019 1.00 34.66 97 PRO A N 1
ATOM 696 C CA . PRO A 1 97 ? 24.885 23.922 10.021 1.00 34.66 97 PRO A CA 1
ATOM 697 C C . PRO A 1 97 ? 24.238 24.101 11.392 1.00 34.66 97 PRO A C 1
ATOM 699 O O . PRO A 1 97 ? 23.689 25.163 11.693 1.00 34.66 97 PRO A O 1
ATOM 702 N N . SER A 1 98 ? 24.304 23.065 12.227 1.00 34.28 98 SER A N 1
ATOM 703 C CA . SER A 1 98 ? 24.061 23.190 13.659 1.00 34.28 98 SER A CA 1
ATOM 704 C C . SER A 1 98 ? 25.096 24.167 14.208 1.00 34.28 98 SER A C 1
ATOM 706 O O . SER A 1 98 ? 26.267 23.835 14.380 1.00 34.28 98 SER A O 1
ATOM 708 N N . GLY A 1 99 ? 24.690 25.420 14.387 1.00 38.09 99 GLY A N 1
ATOM 709 C CA . GLY A 1 99 ? 25.503 26.394 15.085 1.00 38.09 99 GLY A CA 1
ATOM 710 C C . GLY A 1 99 ? 25.577 25.986 16.544 1.00 38.09 99 GLY A C 1
ATOM 711 O O . GLY A 1 99 ? 24.546 25.988 17.198 1.00 38.09 99 GLY A O 1
ATOM 712 N N . GLU A 1 100 ? 26.772 25.668 17.037 1.00 31.88 100 GLU A N 1
ATOM 713 C CA . GLU A 1 100 ? 27.135 25.897 18.435 1.00 31.88 100 GLU A CA 1
ATOM 714 C C . GLU A 1 100 ? 28.660 25.838 18.648 1.00 31.88 100 GLU A C 1
ATOM 716 O O . GLU A 1 100 ? 29.311 24.817 18.458 1.00 31.88 100 GLU A O 1
ATOM 721 N N . GLY A 1 101 ? 29.221 27.001 18.996 1.00 29.70 101 GLY A N 1
ATOM 722 C CA . GLY A 1 101 ? 30.212 27.192 20.062 1.00 29.70 101 GLY A CA 1
ATOM 723 C C . GLY A 1 101 ? 31.455 26.294 20.129 1.00 29.70 101 GLY A C 1
ATOM 724 O O . GLY A 1 101 ? 31.446 25.252 20.772 1.00 29.70 101 GLY A O 1
ATOM 725 N N . GLN A 1 102 ? 32.591 26.814 19.656 1.00 29.83 102 GLN A N 1
ATOM 726 C CA . GLN A 1 102 ? 33.903 26.522 20.261 1.00 29.83 102 GLN A CA 1
ATOM 727 C C . GLN A 1 102 ? 33.963 27.047 21.715 1.00 29.83 102 GLN A C 1
ATOM 729 O O . GLN A 1 102 ? 33.401 28.114 21.983 1.00 29.83 102 GLN A O 1
ATOM 734 N N . PRO A 1 103 ? 34.676 26.366 22.642 1.00 35.09 103 PRO A N 1
ATOM 735 C CA . PRO A 1 103 ? 36.116 26.637 22.786 1.00 35.09 103 PRO A CA 1
ATOM 736 C C . PRO A 1 103 ? 37.014 25.442 23.194 1.00 35.09 103 PRO A C 1
ATOM 738 O O . PRO A 1 103 ? 36.624 24.590 23.981 1.00 35.09 103 PRO A O 1
ATOM 741 N N . GLY A 1 104 ? 38.284 25.495 22.759 1.00 27.80 104 GLY A N 1
ATOM 742 C CA . GLY A 1 104 ? 39.441 25.248 23.644 1.00 27.80 104 GLY A CA 1
ATOM 743 C C . GLY A 1 104 ? 40.125 23.867 23.686 1.00 27.80 104 GLY A C 1
ATOM 744 O O . GLY A 1 104 ? 39.805 23.055 24.540 1.00 27.80 104 GLY A O 1
ATOM 745 N N . SER A 1 105 ? 41.159 23.723 22.844 1.00 29.34 105 SER A N 1
ATOM 746 C CA . SER A 1 105 ? 42.514 23.147 23.063 1.00 29.34 105 SER A CA 1
ATOM 747 C C . SER A 1 105 ? 42.776 21.744 23.662 1.00 29.34 105 SER A C 1
ATOM 749 O O . SER A 1 105 ? 42.453 21.460 24.810 1.00 29.34 105 SER A O 1
ATOM 751 N N . ASP A 1 106 ? 43.616 21.029 22.896 1.00 27.83 106 ASP A N 1
ATOM 752 C CA . ASP A 1 106 ? 44.709 20.101 23.243 1.00 27.83 106 ASP A CA 1
ATOM 753 C C . ASP A 1 106 ? 44.416 18.688 23.778 1.00 27.83 106 ASP A C 1
ATOM 755 O O . ASP A 1 106 ? 43.982 18.477 24.905 1.00 27.83 106 ASP A O 1
ATOM 759 N N . GLY A 1 107 ? 44.828 17.690 22.983 1.00 27.27 107 GLY A N 1
ATOM 760 C CA . GLY A 1 107 ? 45.012 16.310 23.432 1.00 27.27 107 GLY A CA 1
ATOM 761 C C . GLY A 1 107 ? 45.042 15.304 22.283 1.00 27.27 107 GLY A C 1
ATOM 762 O O . GLY A 1 107 ? 44.010 14.960 21.724 1.00 27.27 107 GLY A O 1
ATOM 763 N N . SER A 1 108 ? 46.237 14.828 21.941 1.00 32.66 108 SER A N 1
ATOM 764 C CA . SER A 1 108 ? 46.522 13.732 21.007 1.00 32.66 108 SER A CA 1
ATOM 765 C C . SER A 1 108 ? 45.621 12.500 21.193 1.00 32.66 108 SER A C 1
ATOM 767 O O . SER A 1 108 ? 45.610 11.911 22.274 1.00 32.66 108 SER A O 1
ATOM 769 N N . GLY A 1 109 ? 44.960 12.052 20.124 1.00 26.20 109 GLY A N 1
ATOM 770 C CA . GLY A 1 109 ? 44.228 10.785 20.073 1.00 26.20 109 GLY A CA 1
ATOM 771 C C . GLY A 1 109 ? 43.950 10.380 18.625 1.00 26.20 109 GLY A C 1
ATOM 772 O O . GLY A 1 109 ? 43.488 11.195 17.833 1.00 26.20 109 GLY A O 1
ATOM 773 N N . GLU A 1 110 ? 44.306 9.147 18.272 1.00 25.34 110 GLU A N 1
ATOM 774 C CA . GLU A 1 110 ? 44.189 8.574 16.927 1.00 25.34 110 GLU A CA 1
ATOM 775 C C . GLU A 1 110 ? 42.754 8.579 16.364 1.00 25.34 110 GLU A C 1
ATOM 777 O O . GLU A 1 110 ? 41.794 8.452 17.129 1.00 25.34 110 GLU A O 1
ATOM 782 N N . PRO A 1 111 ? 42.568 8.648 15.031 1.00 28.61 111 PRO A N 1
ATOM 783 C CA . PRO A 1 111 ? 41.247 8.487 14.441 1.00 28.61 111 PRO A CA 1
ATOM 784 C C . PRO A 1 111 ? 40.806 7.014 14.486 1.00 28.61 111 PRO A C 1
ATOM 786 O O . PRO A 1 111 ? 41.406 6.146 13.849 1.00 28.61 111 PRO A O 1
ATOM 789 N N . LEU A 1 112 ? 39.717 6.745 15.216 1.00 26.86 112 LEU A N 1
ATOM 790 C CA . LEU A 1 112 ? 39.004 5.468 15.196 1.00 26.86 112 LEU A CA 1
ATOM 791 C C . LEU A 1 112 ? 38.540 5.123 13.770 1.00 26.86 112 LEU A C 1
ATOM 793 O O . LEU A 1 112 ? 37.764 5.850 13.150 1.00 26.86 112 LEU A O 1
ATOM 797 N N . GLN A 1 113 ? 38.969 3.955 13.293 1.00 28.80 113 GLN A N 1
ATOM 798 C CA . GLN A 1 113 ? 38.402 3.258 12.142 1.00 28.80 113 GLN A CA 1
ATOM 799 C C . GLN A 1 113 ? 36.930 2.905 12.398 1.00 28.80 113 GLN A C 1
ATOM 801 O O . GLN A 1 113 ? 36.622 2.078 13.254 1.00 28.80 113 GLN A O 1
ATOM 806 N N . ALA A 1 114 ? 36.025 3.460 11.593 1.00 27.97 114 ALA A N 1
ATOM 807 C CA . ALA A 1 114 ? 34.656 2.975 11.451 1.00 27.97 114 ALA A CA 1
ATOM 808 C C . ALA A 1 114 ? 34.472 2.386 10.045 1.00 27.97 114 ALA A C 1
ATOM 810 O O . ALA A 1 114 ? 33.914 3.011 9.149 1.00 27.97 114 ALA A O 1
ATOM 811 N N . GLN A 1 115 ? 34.969 1.167 9.844 1.00 28.34 115 GLN A N 1
ATOM 812 C CA . GLN A 1 115 ? 34.508 0.289 8.771 1.00 28.34 115 GLN A CA 1
ATOM 813 C C . GLN A 1 115 ? 33.767 -0.874 9.425 1.00 28.34 115 GLN A C 1
ATOM 815 O O . GLN A 1 115 ? 34.381 -1.829 9.892 1.00 28.34 115 GLN A O 1
ATOM 820 N N . ALA A 1 116 ? 32.438 -0.795 9.477 1.00 26.69 116 ALA A N 1
ATOM 821 C CA . ALA A 1 116 ? 31.634 -1.996 9.653 1.00 26.69 116 ALA A CA 1
ATOM 822 C C . ALA A 1 116 ? 31.541 -2.688 8.277 1.00 26.69 116 ALA A C 1
ATOM 824 O O . ALA A 1 116 ? 31.069 -2.066 7.323 1.00 26.69 116 ALA A O 1
ATOM 825 N N . PRO A 1 117 ? 32.019 -3.934 8.122 1.00 30.16 117 PRO A N 1
ATOM 826 C CA . PRO A 1 117 ? 32.088 -4.581 6.820 1.00 30.16 117 PRO A CA 1
ATOM 827 C C . PRO A 1 117 ? 30.698 -4.992 6.314 1.00 30.16 117 PRO A C 1
ATOM 829 O O . PRO A 1 117 ? 29.892 -5.563 7.051 1.00 30.16 117 PRO A O 1
ATOM 832 N N . ILE A 1 118 ? 30.496 -4.800 5.006 1.00 34.66 118 ILE A N 1
ATOM 833 C CA . ILE A 1 118 ? 29.350 -5.157 4.131 1.00 34.66 118 ILE A CA 1
ATOM 834 C C . ILE A 1 118 ? 28.883 -6.633 4.254 1.00 34.66 118 ILE A C 1
ATOM 836 O O . ILE A 1 118 ? 27.862 -7.042 3.710 1.00 34.66 118 ILE A O 1
ATOM 840 N N . SER A 1 119 ? 29.561 -7.441 5.065 1.00 25.56 119 SER A N 1
ATOM 841 C CA . SER A 1 119 ? 29.237 -8.835 5.388 1.00 25.56 119 SER A CA 1
ATOM 842 C C . SER A 1 119 ? 27.873 -9.094 6.055 1.00 25.56 119 SER A C 1
ATOM 844 O O . SER A 1 119 ? 27.481 -10.252 6.165 1.00 25.56 119 SER A O 1
ATOM 846 N N . ARG A 1 120 ? 27.119 -8.068 6.479 1.00 33.66 120 ARG A N 1
ATOM 847 C CA . ARG A 1 120 ? 25.814 -8.257 7.151 1.00 33.66 120 ARG A CA 1
ATOM 848 C C . ARG A 1 120 ? 24.593 -8.263 6.221 1.00 33.66 120 ARG A C 1
ATOM 850 O O . ARG A 1 120 ? 23.501 -8.552 6.694 1.00 33.66 120 ARG A O 1
ATOM 857 N N . LEU A 1 121 ? 24.770 -7.984 4.925 1.00 33.44 121 LEU A N 1
ATOM 858 C CA . LEU A 1 121 ? 23.677 -7.902 3.937 1.00 33.44 121 LEU A CA 1
ATOM 859 C C . LEU A 1 121 ? 23.568 -9.132 3.015 1.00 33.44 121 LEU A C 1
ATOM 861 O O . LEU A 1 121 ? 22.608 -9.261 2.261 1.00 33.44 121 LEU A O 1
ATOM 865 N N . LEU A 1 122 ? 24.519 -10.066 3.084 1.00 28.48 122 LEU A N 1
ATOM 866 C CA . LEU A 1 122 ? 24.556 -11.244 2.207 1.00 28.48 122 LEU A CA 1
ATOM 867 C C . LEU A 1 122 ? 23.408 -12.266 2.395 1.00 28.48 122 LEU A C 1
ATOM 869 O O . LEU A 1 122 ? 23.038 -12.871 1.392 1.00 28.48 122 LEU A O 1
ATOM 873 N N . PRO A 1 123 ? 22.751 -12.423 3.566 1.00 27.59 123 PRO A N 1
ATOM 874 C CA . PRO A 1 123 ? 21.584 -13.311 3.671 1.00 27.59 123 PRO A CA 1
ATOM 875 C C . PRO A 1 123 ? 20.298 -12.749 3.028 1.00 27.59 123 PRO A C 1
ATOM 877 O O . PRO A 1 123 ? 19.329 -13.483 2.841 1.00 27.59 123 PRO A O 1
ATOM 880 N N . MET A 1 124 ? 20.257 -11.451 2.690 1.00 31.86 124 MET A N 1
ATOM 881 C CA . MET A 1 124 ? 19.045 -10.773 2.195 1.00 31.86 124 MET A CA 1
ATOM 882 C C . MET A 1 124 ? 18.796 -10.984 0.696 1.00 31.86 124 MET A C 1
ATOM 884 O O . MET A 1 124 ? 17.660 -10.888 0.241 1.00 31.86 124 MET A O 1
ATOM 888 N N . VAL A 1 125 ? 19.835 -11.322 -0.072 1.00 36.16 125 VAL A N 1
ATOM 889 C CA . VAL A 1 125 ? 19.744 -11.515 -1.531 1.00 36.16 125 VAL A CA 1
ATOM 890 C C . VAL A 1 125 ? 19.170 -12.892 -1.892 1.00 36.16 125 VAL A C 1
ATOM 892 O O . VAL A 1 125 ? 18.656 -13.082 -2.991 1.00 36.16 125 VAL A O 1
ATOM 895 N N . GLU A 1 126 ? 19.210 -13.869 -0.984 1.00 29.11 126 GLU A N 1
ATOM 896 C CA . GLU A 1 126 ? 18.804 -15.247 -1.297 1.00 29.11 126 GLU A CA 1
ATOM 897 C C . GLU A 1 126 ? 17.283 -15.464 -1.267 1.00 29.11 126 GLU A C 1
ATOM 899 O O . GLU A 1 126 ? 16.776 -16.268 -2.045 1.00 29.11 126 GLU A O 1
ATOM 904 N N . HIS A 1 127 ? 16.526 -14.699 -0.473 1.00 37.94 127 HIS A N 1
ATOM 905 C CA . HIS A 1 127 ? 15.065 -14.863 -0.394 1.00 37.94 127 HIS A CA 1
ATOM 906 C C . HIS A 1 127 ? 14.296 -14.053 -1.446 1.00 37.94 127 HIS A C 1
ATOM 908 O O . HIS A 1 127 ? 13.228 -14.484 -1.873 1.00 37.94 127 HIS A O 1
ATOM 914 N N . GLY A 1 128 ? 14.877 -12.969 -1.980 1.00 33.50 128 GLY A N 1
ATOM 915 C CA . GLY A 1 128 ? 14.365 -12.327 -3.199 1.00 33.50 128 GLY A CA 1
ATOM 916 C C . GLY A 1 128 ? 14.414 -13.259 -4.422 1.00 33.50 128 GLY A C 1
ATOM 917 O O . GLY A 1 128 ? 13.565 -13.173 -5.304 1.00 33.50 128 GLY A O 1
ATOM 918 N N . ARG A 1 129 ? 15.343 -14.232 -4.447 1.00 31.84 129 ARG A N 1
ATOM 919 C CA . ARG A 1 129 ? 15.417 -15.269 -5.499 1.00 31.84 129 ARG A CA 1
ATOM 920 C C . ARG A 1 129 ? 14.292 -16.304 -5.410 1.00 31.84 129 ARG A C 1
ATOM 922 O O . ARG A 1 129 ? 13.955 -16.910 -6.426 1.00 31.84 129 ARG A O 1
ATOM 929 N N . ALA A 1 130 ? 13.679 -16.494 -4.238 1.00 31.06 130 ALA A N 1
ATOM 930 C CA . ALA A 1 130 ? 12.577 -17.445 -4.068 1.00 31.06 130 ALA A CA 1
ATOM 931 C C . ALA A 1 130 ? 11.282 -17.001 -4.781 1.00 31.06 130 ALA A C 1
ATOM 933 O O . ALA A 1 130 ? 10.424 -17.840 -5.054 1.00 31.06 130 ALA A O 1
ATOM 934 N N . TRP A 1 131 ? 11.170 -15.716 -5.143 1.00 36.62 131 TRP A N 1
ATOM 935 C CA . TRP A 1 131 ? 10.059 -15.151 -5.921 1.00 36.62 131 TRP A CA 1
ATOM 936 C C . TRP A 1 131 ? 9.970 -15.717 -7.350 1.00 36.62 131 TRP A C 1
ATOM 938 O O . TRP A 1 131 ? 8.874 -15.884 -7.880 1.00 36.62 131 TRP A O 1
ATOM 948 N N . SER A 1 132 ? 11.111 -16.019 -7.985 1.00 34.41 132 SER A N 1
ATOM 949 C CA . SER A 1 132 ? 11.180 -16.325 -9.428 1.00 34.41 132 SER A CA 1
ATOM 950 C C . SER A 1 132 ? 11.172 -17.828 -9.758 1.00 34.41 132 SER A C 1
ATOM 952 O O . SER A 1 132 ? 11.058 -18.202 -10.921 1.00 34.41 132 SER A O 1
ATOM 954 N N . LEU A 1 133 ? 11.284 -18.716 -8.758 1.00 33.31 133 LEU A N 1
ATOM 955 C CA . LEU A 1 133 ? 11.546 -20.150 -8.983 1.00 33.31 133 LEU A CA 1
ATOM 956 C C . LEU A 1 133 ? 10.553 -21.135 -8.346 1.00 33.31 133 LEU A C 1
ATOM 958 O O . LEU A 1 133 ? 10.795 -22.343 -8.392 1.00 33.31 133 LEU A O 1
ATOM 962 N N . ARG A 1 134 ? 9.409 -20.697 -7.809 1.00 36.44 134 ARG A N 1
ATOM 963 C CA . ARG A 1 134 ? 8.347 -21.655 -7.451 1.00 36.44 134 ARG A CA 1
ATOM 964 C C . ARG A 1 134 ? 7.536 -22.013 -8.693 1.00 36.44 134 ARG A C 1
ATOM 966 O O . ARG A 1 134 ? 6.531 -21.385 -9.009 1.00 36.44 134 ARG A O 1
ATOM 973 N N . GLY A 1 135 ? 8.044 -23.009 -9.416 1.00 34.53 135 GLY A N 1
ATOM 974 C CA . GLY A 1 135 ? 7.295 -23.734 -10.434 1.00 34.53 135 GLY A CA 1
ATOM 975 C C . GLY A 1 135 ? 6.054 -24.409 -9.847 1.00 34.53 135 GLY A C 1
ATOM 976 O O . GLY A 1 135 ? 6.035 -24.760 -8.666 1.00 34.53 135 GLY A O 1
ATOM 977 N N . ASP A 1 136 ? 5.044 -24.560 -10.707 1.00 36.44 136 ASP A N 1
ATOM 978 C CA . ASP A 1 136 ? 3.756 -25.217 -10.470 1.00 36.44 136 ASP A CA 1
ATOM 979 C C . ASP A 1 136 ? 3.860 -26.421 -9.519 1.00 36.44 136 ASP A C 1
ATOM 981 O O . ASP A 1 136 ? 4.306 -27.508 -9.895 1.00 36.44 136 ASP A O 1
ATOM 985 N N . SER A 1 137 ? 3.387 -26.242 -8.287 1.00 35.56 137 SER A N 1
ATOM 986 C CA . SER A 1 137 ? 2.953 -27.335 -7.425 1.00 35.56 137 SER A CA 1
ATOM 987 C C . SER A 1 137 ? 1.424 -27.326 -7.370 1.00 35.56 137 SER A C 1
ATOM 989 O O . SER A 1 137 ? 0.789 -26.281 -7.271 1.00 35.56 137 SER A O 1
ATOM 991 N N . ALA A 1 138 ? 0.825 -28.509 -7.506 1.00 44.47 138 ALA A N 1
ATOM 992 C CA . ALA A 1 138 ? -0.607 -28.714 -7.741 1.00 44.47 138 ALA A CA 1
ATOM 993 C C . ALA A 1 138 ? -1.511 -28.546 -6.497 1.00 44.47 138 ALA A C 1
ATOM 995 O O . ALA A 1 138 ? -2.689 -28.889 -6.551 1.00 44.47 138 ALA A O 1
ATOM 996 N N . GLU A 1 139 ? -0.985 -28.006 -5.398 1.00 46.41 139 GLU A N 1
ATOM 997 C CA . GLU A 1 139 ? -1.769 -27.600 -4.227 1.00 46.41 139 GLU A CA 1
ATOM 998 C C . GLU A 1 139 ? -2.031 -26.091 -4.315 1.00 46.41 139 GLU A C 1
ATOM 1000 O O . GLU A 1 139 ? -1.141 -25.357 -4.752 1.00 46.41 139 GLU A O 1
ATOM 1005 N N . PRO A 1 140 ? -3.213 -25.578 -3.928 1.00 54.53 140 PRO A N 1
ATOM 1006 C CA . PRO A 1 140 ? -3.466 -24.147 -3.987 1.00 54.53 140 PRO A CA 1
ATOM 1007 C C . PRO A 1 140 ? -2.555 -23.432 -2.984 1.00 54.53 140 PRO A C 1
ATOM 1009 O O . PRO A 1 140 ? -2.853 -23.364 -1.795 1.00 54.53 140 PRO A O 1
ATOM 1012 N N . SER A 1 141 ? -1.439 -22.906 -3.487 1.00 79.44 141 SER A N 1
ATOM 1013 C CA . SER A 1 141 ? -0.461 -22.161 -2.705 1.00 79.44 141 SER A CA 1
ATOM 1014 C C . SER A 1 141 ? -1.107 -20.946 -2.043 1.00 79.44 141 SER A C 1
ATOM 1016 O O . SER A 1 141 ? -2.035 -20.336 -2.594 1.00 79.44 141 SER A O 1
ATOM 1018 N N . ASP A 1 142 ? -0.578 -20.567 -0.883 1.00 90.69 142 ASP A N 1
ATOM 1019 C CA . ASP A 1 142 ? -0.937 -19.325 -0.207 1.00 90.69 142 ASP A CA 1
ATOM 1020 C C . ASP A 1 142 ? -0.799 -18.122 -1.157 1.00 90.69 142 ASP A C 1
ATOM 1022 O O . ASP A 1 142 ? -0.004 -18.111 -2.104 1.00 90.69 142 ASP A O 1
ATOM 1026 N N . VAL A 1 143 ? -1.632 -17.104 -0.941 1.00 92.31 143 VAL A N 1
ATOM 1027 C CA . VAL A 1 143 ? -1.587 -15.853 -1.699 1.00 92.31 143 VAL A CA 1
ATOM 1028 C C . VAL A 1 143 ? -0.741 -14.860 -0.917 1.00 92.31 143 VAL A C 1
ATOM 1030 O O . VAL A 1 143 ? -1.222 -14.194 0.000 1.00 92.31 143 VAL A O 1
ATOM 1033 N N . GLU A 1 144 ? 0.519 -14.758 -1.311 1.00 90.62 144 GLU A N 1
ATOM 1034 C CA . GLU A 1 144 ? 1.464 -13.790 -0.762 1.00 90.62 144 GLU A CA 1
ATOM 1035 C C . GLU A 1 144 ? 1.293 -12.413 -1.421 1.00 90.62 144 GLU A C 1
ATOM 1037 O O . GLU A 1 144 ? 1.046 -12.304 -2.628 1.00 90.62 144 GLU A O 1
ATOM 1042 N N . PHE A 1 145 ? 1.411 -11.341 -0.643 1.00 87.25 145 PHE A N 1
ATOM 1043 C CA . PHE A 1 145 ? 1.382 -9.964 -1.130 1.00 87.25 145 PHE A CA 1
ATOM 1044 C C . PHE A 1 145 ? 2.269 -9.071 -0.264 1.00 87.25 145 PHE A C 1
ATOM 1046 O O . PHE A 1 145 ? 2.353 -9.272 0.938 1.00 87.25 145 PHE A O 1
ATOM 1053 N N . TYR A 1 146 ? 2.907 -8.067 -0.862 1.00 83.19 146 TYR A N 1
ATOM 1054 C CA . TYR A 1 146 ? 3.742 -7.119 -0.122 1.00 83.19 146 TYR A CA 1
ATOM 1055 C C . TYR A 1 146 ? 3.611 -5.716 -0.712 1.00 83.19 146 TYR A C 1
ATOM 1057 O O . TYR A 1 146 ? 3.027 -4.822 -0.094 1.00 83.19 146 TYR A O 1
ATOM 1065 N N . LYS A 1 147 ? 4.085 -5.508 -1.945 1.00 78.81 147 LYS A N 1
ATOM 1066 C CA . LYS A 1 147 ? 4.089 -4.182 -2.561 1.00 78.81 147 LYS A CA 1
ATOM 1067 C C . LYS A 1 147 ? 2.810 -3.911 -3.336 1.00 78.81 147 LYS A C 1
ATOM 1069 O O . LYS A 1 147 ? 2.230 -4.799 -3.957 1.00 78.81 147 LYS A O 1
ATOM 1074 N N . ALA A 1 148 ? 2.392 -2.646 -3.350 1.00 75.62 148 ALA A N 1
ATOM 1075 C CA . ALA A 1 148 ? 1.191 -2.207 -4.063 1.00 75.62 148 ALA A CA 1
ATOM 1076 C C . ALA A 1 148 ? 1.268 -2.471 -5.574 1.00 75.62 148 ALA A C 1
ATOM 1078 O O . ALA A 1 148 ? 0.246 -2.714 -6.215 1.00 75.62 148 ALA A O 1
ATOM 1079 N N . TRP A 1 149 ? 2.484 -2.474 -6.117 1.00 64.69 149 TRP A N 1
ATOM 1080 C CA . TRP A 1 149 ? 2.765 -2.775 -7.513 1.00 64.69 149 TRP A CA 1
ATOM 1081 C C . TRP A 1 149 ? 2.978 -4.264 -7.787 1.00 64.69 149 TRP A C 1
ATOM 1083 O O . TRP A 1 149 ? 3.360 -4.588 -8.897 1.00 64.69 149 TRP A O 1
ATOM 1093 N N . ASP A 1 150 ? 2.791 -5.187 -6.845 1.00 74.50 150 ASP A N 1
ATOM 1094 C CA . ASP A 1 150 ? 2.916 -6.623 -7.132 1.00 74.50 150 ASP A CA 1
ATOM 1095 C C . ASP A 1 150 ? 1.631 -7.194 -7.753 1.00 74.50 150 ASP A C 1
ATOM 1097 O O . ASP A 1 150 ? 0.564 -6.576 -7.724 1.00 74.50 150 ASP A O 1
ATOM 1101 N N . ARG A 1 151 ? 1.689 -8.436 -8.261 1.00 79.00 151 ARG A N 1
ATOM 1102 C CA . ARG A 1 151 ? 0.523 -9.157 -8.824 1.00 79.00 151 ARG A CA 1
ATOM 1103 C C . ARG A 1 151 ? -0.692 -9.154 -7.883 1.00 79.00 151 ARG A C 1
ATOM 1105 O O . ARG A 1 151 ? -1.840 -9.024 -8.323 1.00 79.00 151 ARG A O 1
ATOM 1112 N N . ASN A 1 152 ? -0.419 -9.287 -6.587 1.00 85.62 152 ASN A N 1
ATOM 1113 C CA . ASN A 1 152 ? -1.407 -9.304 -5.513 1.00 85.62 152 ASN A CA 1
ATOM 1114 C C . ASN A 1 152 ? -1.442 -7.973 -4.738 1.00 85.62 152 ASN A C 1
ATOM 1116 O O . ASN A 1 152 ? -2.077 -7.896 -3.692 1.00 85.62 152 ASN A O 1
ATOM 1120 N N . GLY A 1 153 ? -0.816 -6.910 -5.252 1.00 83.31 153 GLY A N 1
ATOM 1121 C CA . GLY A 1 153 ? -0.644 -5.621 -4.575 1.00 83.31 153 GLY A CA 1
ATOM 1122 C C . GLY A 1 153 ? -1.941 -4.876 -4.259 1.00 83.31 153 GLY A C 1
ATOM 1123 O O . GLY A 1 153 ? -1.971 -3.982 -3.422 1.00 83.31 153 GLY A O 1
ATOM 1124 N N . VAL A 1 154 ? -3.069 -5.302 -4.832 1.00 89.38 154 VAL A N 1
ATOM 1125 C CA . VAL A 1 154 ? -4.386 -4.829 -4.390 1.00 89.38 154 VAL A CA 1
ATOM 1126 C C . VAL A 1 154 ? -4.699 -5.242 -2.948 1.00 89.38 154 VAL A C 1
ATOM 1128 O O . VAL A 1 154 ? -5.572 -4.635 -2.340 1.00 89.38 154 VAL A O 1
ATOM 1131 N N . LEU A 1 155 ? -4.024 -6.253 -2.392 1.00 93.75 155 LEU A N 1
ATOM 1132 C CA . LEU A 1 155 ? -4.264 -6.742 -1.035 1.00 93.75 155 LEU A CA 1
ATOM 1133 C C . LEU A 1 155 ? -3.614 -5.867 0.042 1.00 93.75 155 LEU A C 1
ATOM 1135 O O . LEU A 1 155 ? -4.193 -5.720 1.116 1.00 93.75 155 LEU A O 1
ATOM 1139 N N . THR A 1 156 ? -2.486 -5.213 -0.257 1.00 91.69 156 THR A N 1
ATOM 1140 C CA . THR A 1 156 ? -1.800 -4.345 0.711 1.00 91.69 156 THR A CA 1
ATOM 1141 C C . THR A 1 156 ? -2.608 -3.078 1.032 1.00 91.69 156 THR A C 1
ATOM 1143 O O . THR A 1 156 ? -3.338 -2.528 0.195 1.00 91.69 156 THR A O 1
ATOM 1146 N N . ASN A 1 157 ? -2.467 -2.586 2.263 1.00 93.81 157 ASN A N 1
ATOM 1147 C CA . ASN A 1 157 ? -2.944 -1.272 2.707 1.00 93.81 157 ASN A CA 1
ATOM 1148 C C . ASN A 1 157 ? -2.265 -0.107 1.962 1.00 93.81 157 ASN A C 1
ATOM 1150 O O . ASN A 1 157 ? -2.828 0.986 1.905 1.00 93.81 157 ASN A O 1
ATOM 1154 N N . PHE A 1 158 ? -1.121 -0.354 1.316 1.00 91.06 158 PHE A N 1
ATOM 1155 C CA . PHE A 1 158 ? -0.413 0.621 0.481 1.00 91.06 158 PHE A CA 1
ATOM 1156 C C . PHE A 1 158 ? -1.005 0.774 -0.929 1.00 91.06 158 PHE A C 1
ATOM 1158 O O . PHE A 1 158 ? -0.523 1.577 -1.716 1.00 91.06 158 PHE A O 1
ATOM 1165 N N . SER A 1 159 ? -2.063 0.044 -1.293 1.00 87.88 159 SER A N 1
ATOM 1166 C CA . SER A 1 159 ? -2.712 0.260 -2.592 1.00 87.88 159 SER A CA 1
ATOM 1167 C C . SER A 1 159 ? -3.444 1.613 -2.634 1.00 87.88 159 SER A C 1
ATOM 1169 O O . SER A 1 159 ? -4.222 1.908 -1.721 1.00 87.88 159 SER A O 1
ATOM 1171 N N . CYS A 1 160 ? -3.300 2.369 -3.722 1.00 89.88 160 CYS A N 1
ATOM 1172 C CA . CYS A 1 160 ? -3.956 3.666 -3.928 1.00 89.88 160 CYS A CA 1
ATOM 1173 C C . CYS A 1 160 ? -5.452 3.530 -4.273 1.00 89.88 160 CYS A C 1
ATOM 1175 O O . CYS A 1 160 ? -5.860 3.719 -5.417 1.00 89.88 160 CYS A O 1
ATOM 1177 N N . HIS A 1 161 ? -6.265 3.184 -3.276 1.00 93.00 161 HIS A N 1
ATOM 1178 C CA . HIS A 1 161 ? -7.724 3.146 -3.371 1.00 93.00 161 HIS A CA 1
ATOM 1179 C C . HIS A 1 161 ? -8.317 4.106 -2.340 1.00 93.00 161 HIS A C 1
ATOM 1181 O O . HIS A 1 161 ? -8.201 3.813 -1.145 1.00 93.00 161 HIS A O 1
ATOM 1187 N N . PRO A 1 162 ? -8.957 5.210 -2.770 1.00 95.38 162 PRO A N 1
ATOM 1188 C CA . PRO A 1 162 ? -9.593 6.138 -1.848 1.00 95.38 162 PRO A CA 1
ATOM 1189 C C . PRO A 1 162 ? -10.661 5.440 -1.010 1.00 95.38 162 PRO A C 1
ATOM 1191 O O . PRO A 1 162 ? -11.422 4.623 -1.528 1.00 95.38 162 PRO A O 1
ATOM 1194 N N . ILE A 1 163 ? -10.733 5.750 0.276 1.00 96.69 163 ILE A N 1
ATOM 1195 C CA . ILE A 1 163 ? -11.727 5.182 1.185 1.00 96.69 163 ILE A CA 1
ATOM 1196 C C . ILE A 1 163 ? -12.535 6.290 1.833 1.00 96.69 163 ILE A C 1
ATOM 1198 O O . ILE A 1 163 ? -12.003 7.345 2.164 1.00 96.69 163 ILE A O 1
ATOM 1202 N N . ARG A 1 164 ? -13.818 6.019 2.048 1.00 95.75 164 ARG A N 1
ATOM 1203 C CA . ARG A 1 164 ? -14.678 6.846 2.886 1.00 95.75 164 ARG A CA 1
ATOM 1204 C C . ARG A 1 164 ? -14.962 6.094 4.169 1.00 95.75 164 ARG A C 1
ATOM 1206 O O . ARG A 1 164 ? -15.351 4.927 4.126 1.00 95.75 164 ARG A O 1
ATOM 1213 N N . VAL A 1 165 ? -14.679 6.729 5.298 1.00 92.38 165 VAL A N 1
ATOM 1214 C CA . VAL A 1 165 ? -14.798 6.108 6.616 1.00 92.38 165 VAL A CA 1
ATOM 1215 C C . VAL A 1 165 ? -15.689 6.970 7.494 1.00 92.38 165 VAL A C 1
ATOM 1217 O O . VAL A 1 165 ? -15.488 8.177 7.600 1.00 92.38 165 VAL A O 1
ATOM 1220 N N . THR A 1 166 ? -16.673 6.328 8.120 1.00 86.75 166 THR A N 1
ATOM 1221 C CA . THR A 1 166 ? -17.515 6.925 9.162 1.00 86.75 166 THR A CA 1
ATOM 1222 C C . THR A 1 166 ? -17.016 6.456 10.527 1.00 86.75 166 THR A C 1
ATOM 1224 O O . THR A 1 166 ? -16.707 5.271 10.696 1.00 86.75 166 THR A O 1
ATOM 1227 N N . GLU A 1 167 ? -16.911 7.370 11.491 1.00 79.31 167 GLU A N 1
ATOM 1228 C CA . GLU A 1 167 ? -16.488 7.027 12.849 1.00 79.31 167 GLU A CA 1
ATOM 1229 C C . GLU A 1 167 ? -17.596 6.339 13.654 1.00 79.31 167 GLU A C 1
ATOM 1231 O O . GLU A 1 167 ? -18.787 6.465 13.377 1.00 79.31 167 GLU A O 1
ATOM 1236 N N . GLU A 1 168 ? -17.185 5.590 14.679 1.00 70.69 168 GLU A N 1
ATOM 1237 C CA . GLU A 1 168 ? -18.091 4.834 15.562 1.00 70.69 168 GLU A CA 1
ATOM 1238 C C . GLU A 1 168 ? -18.947 5.737 16.462 1.00 70.69 168 GLU A C 1
ATOM 1240 O O . GLU A 1 168 ? -19.967 5.289 16.978 1.00 70.69 168 GLU A O 1
ATOM 1245 N N . ASP A 1 169 ? -18.552 7.000 16.638 1.00 71.75 169 ASP A N 1
ATOM 1246 C CA . ASP A 1 169 ? -19.281 7.972 17.455 1.00 71.75 169 ASP A CA 1
ATOM 1247 C C . ASP A 1 169 ? -20.626 8.399 16.832 1.00 71.75 169 ASP A C 1
ATOM 1249 O O . ASP A 1 169 ? -21.463 8.982 17.521 1.00 71.75 169 ASP A O 1
ATOM 1253 N N . GLY A 1 170 ? -20.847 8.118 15.539 1.00 66.38 170 GLY A N 1
ATOM 1254 C CA . GLY A 1 170 ? -22.046 8.504 14.790 1.00 66.38 170 GLY A CA 1
ATOM 1255 C C . GLY A 1 170 ? -22.264 10.018 14.658 1.00 66.38 170 GLY A C 1
ATOM 1256 O O . GLY A 1 170 ? -23.319 10.443 14.188 1.00 66.38 170 GLY A O 1
ATOM 1257 N N . THR A 1 171 ? -21.295 10.834 15.077 1.00 69.06 171 THR A N 1
ATOM 1258 C CA . THR A 1 171 ? -21.362 12.304 15.096 1.00 69.06 171 THR A CA 1
ATOM 1259 C C . THR A 1 171 ? -20.312 12.942 14.195 1.00 69.06 171 THR A C 1
ATOM 1261 O O . THR A 1 171 ? -20.546 14.031 13.666 1.00 69.06 171 THR A O 1
ATOM 1264 N N . THR A 1 172 ? -19.187 12.263 13.971 1.00 72.25 172 THR A N 1
ATOM 1265 C CA . THR A 1 172 ? -18.155 12.692 13.033 1.00 72.25 172 THR A CA 1
ATOM 1266 C C . THR A 1 172 ? -18.615 12.388 11.604 1.00 72.25 172 THR A C 1
ATOM 1268 O O . THR A 1 172 ? -19.020 11.257 11.312 1.00 72.25 172 THR A O 1
ATOM 1271 N N . PRO A 1 173 ? -18.587 13.382 10.696 1.00 78.75 173 PRO A N 1
ATOM 1272 C CA . PRO A 1 173 ? -18.986 13.169 9.314 1.00 78.75 173 PRO A CA 1
ATOM 1273 C C . PRO A 1 173 ? -18.066 12.158 8.627 1.00 78.75 173 PRO A C 1
ATOM 1275 O O . PRO A 1 173 ? -16.883 12.034 8.952 1.00 78.75 173 PRO A O 1
ATOM 1278 N N . GLU A 1 174 ? -18.618 11.466 7.633 1.00 88.56 174 GLU A N 1
ATOM 1279 C CA . GLU A 1 174 ? -17.836 10.597 6.764 1.00 88.56 174 GLU A CA 1
ATOM 1280 C C . GLU A 1 174 ? -16.649 11.374 6.176 1.00 88.56 174 GLU A C 1
ATOM 1282 O O . GLU A 1 174 ? -16.812 12.455 5.605 1.00 88.56 174 GLU A O 1
ATOM 1287 N N . THR A 1 175 ? -15.448 10.824 6.341 1.00 90.69 175 THR A N 1
ATOM 1288 C CA . THR A 1 175 ? -14.202 11.450 5.890 1.00 90.69 175 THR A CA 1
ATOM 1289 C C . THR A 1 175 ? -13.573 10.619 4.780 1.00 90.69 175 THR A C 1
ATOM 1291 O O . THR A 1 175 ? -13.505 9.390 4.868 1.00 90.69 175 THR A O 1
ATOM 1294 N N . GLU A 1 176 ? -13.105 11.292 3.729 1.00 95.19 176 GLU A N 1
ATOM 1295 C CA . GLU A 1 176 ? -12.420 10.668 2.598 1.00 95.19 176 GLU A CA 1
ATOM 1296 C C . GLU A 1 176 ? -10.899 10.685 2.794 1.00 95.19 176 GLU A C 1
ATOM 1298 O O . GLU A 1 176 ? -10.316 11.701 3.168 1.00 95.19 176 GLU A O 1
ATOM 1303 N N . TRP A 1 177 ? -10.257 9.553 2.509 1.00 96.06 177 TRP A N 1
ATOM 1304 C CA . TRP A 1 177 ? -8.814 9.351 2.614 1.00 96.06 177 TRP A CA 1
ATOM 1305 C C . TRP A 1 177 ? -8.274 8.750 1.323 1.00 96.06 177 TRP A C 1
ATOM 1307 O O . TRP A 1 177 ? -8.891 7.852 0.756 1.00 96.06 177 TRP A O 1
ATOM 1317 N N . ALA A 1 178 ? -7.093 9.189 0.879 1.00 94.88 178 ALA A N 1
ATOM 1318 C CA . ALA A 1 178 ? -6.507 8.740 -0.388 1.00 94.88 178 ALA A CA 1
ATOM 1319 C C . ALA A 1 178 ? -6.127 7.243 -0.405 1.00 94.88 178 ALA A C 1
ATOM 1321 O O . ALA A 1 178 ? -6.078 6.624 -1.470 1.00 94.88 178 ALA A O 1
ATOM 1322 N N . SER A 1 179 ? -5.874 6.642 0.763 1.00 95.69 179 SER A N 1
ATOM 1323 C CA . SER A 1 179 ? -5.694 5.196 0.917 1.00 95.69 179 SER A CA 1
ATOM 1324 C C . SER A 1 179 ? -5.980 4.724 2.345 1.00 95.69 179 SER A C 1
ATOM 1326 O O . SER A 1 179 ? -6.125 5.530 3.268 1.00 95.69 179 SER A O 1
ATOM 1328 N N . VAL A 1 180 ? -5.985 3.400 2.534 1.00 97.62 180 VAL A N 1
ATOM 1329 C CA . VAL A 1 180 ? -6.020 2.755 3.860 1.00 97.62 180 VAL A CA 1
ATOM 1330 C C . VAL A 1 180 ? -4.886 3.259 4.754 1.00 97.62 180 VAL A C 1
ATOM 1332 O O . VAL A 1 180 ? -5.121 3.546 5.924 1.00 97.62 180 VAL A O 1
ATOM 1335 N N . GLU A 1 181 ? -3.681 3.416 4.204 1.00 96.56 181 GLU A N 1
ATOM 1336 C CA . GLU A 1 181 ? -2.517 3.889 4.958 1.00 96.56 181 GLU A CA 1
ATOM 1337 C C . GLU A 1 181 ? -2.666 5.334 5.452 1.00 96.56 181 GLU A C 1
ATOM 1339 O O . GLU A 1 181 ? -2.274 5.632 6.578 1.00 96.56 181 GLU A O 1
ATOM 1344 N N . HIS A 1 182 ? -3.288 6.219 4.662 1.00 97.19 182 HIS A N 1
ATOM 1345 C CA . HIS A 1 182 ? -3.533 7.604 5.084 1.00 97.19 182 HIS A CA 1
ATOM 1346 C C . HIS A 1 182 ? -4.434 7.645 6.319 1.00 97.19 182 HIS A C 1
ATOM 1348 O O . HIS A 1 182 ? -4.081 8.254 7.328 1.00 97.19 182 HIS A O 1
ATOM 1354 N N . TYR A 1 183 ? -5.563 6.935 6.263 1.00 96.44 183 TYR A N 1
ATOM 1355 C CA . TYR A 1 183 ? -6.462 6.811 7.404 1.00 96.44 183 TYR A CA 1
ATOM 1356 C C . TYR A 1 183 ? -5.752 6.174 8.605 1.00 96.44 183 TYR A C 1
ATOM 1358 O O . TYR A 1 183 ? -5.786 6.716 9.704 1.00 96.44 183 TYR A O 1
ATOM 1366 N N . TYR A 1 184 ? -5.068 5.044 8.406 1.00 96.19 184 TYR A N 1
ATOM 1367 C CA . TYR A 1 184 ? -4.420 4.310 9.492 1.00 96.19 184 TYR A CA 1
ATOM 1368 C C . TYR A 1 184 ? -3.390 5.164 10.244 1.00 96.19 184 TYR A C 1
ATOM 1370 O O . TYR A 1 184 ? -3.383 5.174 11.474 1.00 96.19 184 TYR A O 1
ATOM 1378 N N . GLN A 1 185 ? -2.551 5.916 9.526 1.00 96.12 185 GLN A N 1
ATOM 1379 C CA . GLN A 1 185 ? -1.568 6.801 10.151 1.00 96.12 185 GLN A CA 1
ATOM 1380 C C . GLN A 1 185 ? -2.227 8.001 10.829 1.00 96.12 185 GLN A C 1
ATOM 1382 O O . GLN A 1 185 ? -1.787 8.392 11.905 1.00 96.12 185 GLN A O 1
ATOM 1387 N N . ALA A 1 186 ? -3.291 8.565 10.252 1.00 94.19 186 ALA A N 1
ATOM 1388 C CA . ALA A 1 186 ? -4.017 9.669 10.871 1.00 94.19 186 ALA A CA 1
ATOM 1389 C C . ALA A 1 186 ? -4.677 9.265 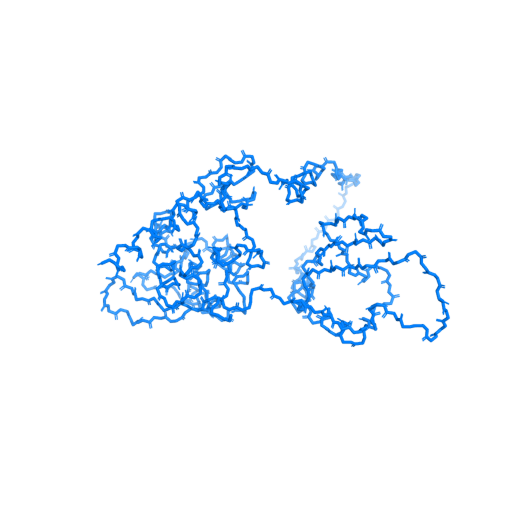12.199 1.00 94.19 186 ALA A C 1
ATOM 1391 O O . ALA A 1 186 ? -4.637 10.034 13.159 1.00 94.19 186 ALA A O 1
ATOM 1392 N N . GLN A 1 187 ? -5.197 8.038 12.297 1.00 92.56 187 GLN A N 1
ATOM 1393 C CA . GLN A 1 187 ? -5.845 7.550 13.519 1.00 92.56 187 GLN A CA 1
ATOM 1394 C C . GLN A 1 187 ? -4.902 7.368 14.708 1.00 92.56 187 GLN A C 1
ATOM 1396 O O . GLN A 1 187 ? -5.367 7.324 15.845 1.00 92.56 187 GLN A O 1
ATOM 1401 N N . LYS A 1 188 ? -3.582 7.361 14.491 1.00 91.69 188 LYS A N 1
ATOM 1402 C CA . LYS A 1 188 ? -2.609 7.465 15.589 1.00 91.69 188 LYS A CA 1
ATOM 1403 C C . LYS A 1 188 ? -2.740 8.770 16.367 1.00 91.69 188 LYS A C 1
ATOM 1405 O O . LYS A 1 188 ? -2.345 8.819 17.525 1.00 91.69 188 LYS A O 1
ATOM 1410 N N . PHE A 1 189 ? -3.277 9.811 15.735 1.00 90.94 189 PHE A N 1
ATOM 1411 C CA . PHE A 1 189 ? -3.337 11.178 16.252 1.00 90.94 189 PHE A CA 1
ATOM 1412 C C . PHE A 1 189 ? -4.786 11.704 16.357 1.00 90.94 189 PHE A C 1
ATOM 1414 O O . PHE A 1 189 ? -5.004 12.852 16.745 1.00 90.94 189 PHE A O 1
ATOM 1421 N N . GLY A 1 190 ? -5.785 10.878 16.013 1.00 75.62 190 GLY A N 1
ATOM 1422 C CA . GLY A 1 190 ? -7.215 11.195 16.065 1.00 75.62 190 GLY A CA 1
ATOM 1423 C C . GLY A 1 190 ? -7.861 10.704 17.363 1.00 75.62 190 GLY A C 1
ATOM 1424 O O . GLY A 1 190 ? -8.316 9.568 17.435 1.00 75.62 190 GLY A O 1
ATOM 1425 N N . GLY A 1 191 ? -7.886 11.540 18.407 1.00 60.91 191 GLY A N 1
ATOM 1426 C CA . GLY A 1 191 ? -8.481 11.207 19.710 1.00 60.91 191 GLY A CA 1
ATOM 1427 C C . GLY A 1 191 ? -9.574 12.184 20.163 1.00 60.91 191 GLY A C 1
ATOM 1428 O O . GLY A 1 191 ? -9.490 13.382 19.907 1.00 60.91 191 GLY A O 1
ATOM 1429 N N . GLU A 1 192 ? -10.575 11.678 20.895 1.00 51.12 192 GLU A N 1
ATOM 1430 C CA . GLU A 1 192 ? -11.743 12.433 21.404 1.00 51.12 192 GLU A CA 1
ATOM 1431 C C . GLU A 1 192 ? -11.384 13.540 22.415 1.00 51.12 192 GLU A C 1
ATOM 1433 O O . GLU A 1 192 ? -12.116 14.517 22.587 1.00 51.12 192 GLU A O 1
ATOM 1438 N N . ARG A 1 193 ? -10.216 13.454 23.062 1.00 47.56 193 ARG A N 1
ATOM 1439 C CA . ARG A 1 193 ? -9.651 14.566 23.835 1.00 47.56 193 ARG A CA 1
ATOM 1440 C C . ARG A 1 193 ? -8.891 15.485 22.892 1.00 47.56 193 ARG A C 1
ATOM 1442 O O . ARG A 1 193 ? -7.682 15.350 22.776 1.00 47.56 193 ARG A O 1
ATOM 1449 N N . ALA A 1 194 ? -9.634 16.375 22.229 1.00 52.06 194 ALA A N 1
ATOM 1450 C CA . ALA A 1 194 ? -9.165 17.531 21.459 1.00 52.06 194 ALA A CA 1
ATOM 1451 C C . ALA A 1 194 ? -7.678 17.436 21.049 1.00 52.06 194 ALA A C 1
ATOM 1453 O O . ALA A 1 194 ? -6.826 17.889 21.822 1.00 52.06 194 ALA A O 1
ATOM 1454 N N . PRO A 1 195 ? -7.358 16.874 19.865 1.00 67.06 195 PRO A N 1
ATOM 1455 C CA . PRO A 1 195 ? -5.974 16.704 19.448 1.00 67.06 195 PRO A CA 1
ATOM 1456 C C . PRO A 1 195 ? -5.277 18.057 19.540 1.00 67.06 195 PRO A C 1
ATOM 1458 O O . PRO A 1 195 ? -5.842 19.076 19.115 1.00 67.06 195 PRO A O 1
ATOM 1461 N N . SER A 1 196 ? -4.095 18.070 20.159 1.00 80.38 196 SER A N 1
ATOM 1462 C CA . SER A 1 196 ? -3.255 19.262 20.252 1.00 80.38 196 SER A CA 1
ATOM 1463 C C . SER A 1 196 ? -3.105 19.900 18.865 1.00 80.38 196 SER A C 1
ATOM 1465 O O . SER A 1 196 ? -3.280 19.233 17.841 1.00 80.38 196 SER A O 1
ATOM 1467 N N . SER A 1 197 ? -2.783 21.194 18.793 1.00 86.50 197 SER A N 1
ATOM 1468 C CA . SER A 1 197 ? -2.510 21.837 17.496 1.00 86.50 197 SER A CA 1
ATOM 1469 C C . SER A 1 197 ? -1.481 21.041 16.683 1.00 86.50 197 SER A C 1
ATOM 1471 O O . SER A 1 197 ? -1.699 20.807 15.499 1.00 86.50 197 SER A O 1
ATOM 1473 N N . ALA A 1 198 ? -0.459 20.504 17.357 1.00 88.69 198 ALA A N 1
ATOM 1474 C CA . ALA A 1 198 ? 0.539 19.615 16.770 1.00 88.69 198 ALA A CA 1
ATOM 1475 C C . ALA A 1 198 ? -0.066 18.329 16.173 1.00 88.69 198 ALA A C 1
ATOM 1477 O O . ALA A 1 198 ? 0.223 17.988 15.030 1.00 88.69 198 ALA A O 1
ATOM 1478 N N . ALA A 1 199 ? -0.954 17.634 16.894 1.00 90.69 199 ALA A N 1
ATOM 1479 C CA . ALA A 1 199 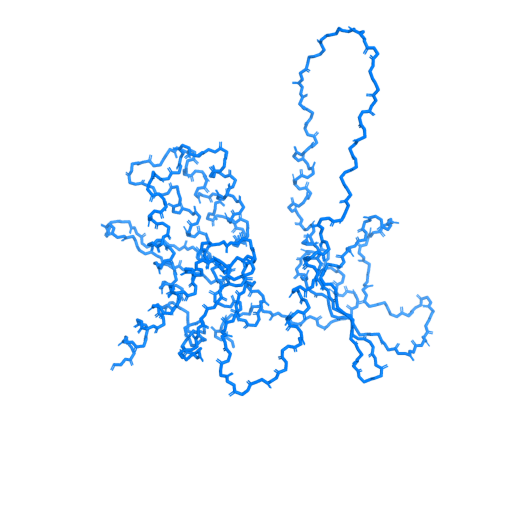? -1.621 16.441 16.366 1.00 90.69 199 ALA A CA 1
ATOM 1480 C C . ALA A 1 199 ? -2.470 16.757 15.122 1.00 90.69 199 ALA A C 1
ATOM 1482 O O . ALA A 1 199 ? -2.440 16.012 14.144 1.00 90.69 199 ALA A O 1
ATOM 1483 N N . ARG A 1 200 ? -3.176 17.897 15.111 1.00 90.19 200 ARG A N 1
ATOM 1484 C CA . ARG A 1 200 ? -3.966 18.335 13.945 1.00 90.19 200 ARG A CA 1
ATOM 1485 C C . ARG A 1 200 ? -3.094 18.640 12.730 1.00 90.19 200 ARG A C 1
ATOM 1487 O O . ARG A 1 200 ? -3.478 18.298 11.615 1.00 90.19 200 ARG A O 1
ATOM 1494 N N . GLU A 1 201 ? -1.932 19.253 12.937 1.00 92.62 201 GLU A N 1
ATOM 1495 C CA . GLU A 1 201 ? -0.963 19.519 11.870 1.00 92.62 201 GLU A CA 1
ATOM 1496 C C . GLU A 1 201 ? -0.429 18.218 11.261 1.00 92.62 201 GLU A C 1
ATOM 1498 O O . GLU A 1 201 ? -0.399 18.087 10.037 1.00 92.62 201 GLU A O 1
ATOM 1503 N N . VAL A 1 202 ? -0.099 17.222 12.091 1.00 94.12 202 VAL A N 1
ATOM 1504 C CA . VAL A 1 202 ? 0.341 15.899 11.622 1.00 94.12 202 VAL A CA 1
ATOM 1505 C C . VAL A 1 202 ? -0.759 15.205 10.819 1.00 94.12 202 VAL A C 1
ATOM 1507 O O . VAL A 1 202 ? -0.497 14.737 9.713 1.00 94.12 202 VAL A O 1
ATOM 1510 N N 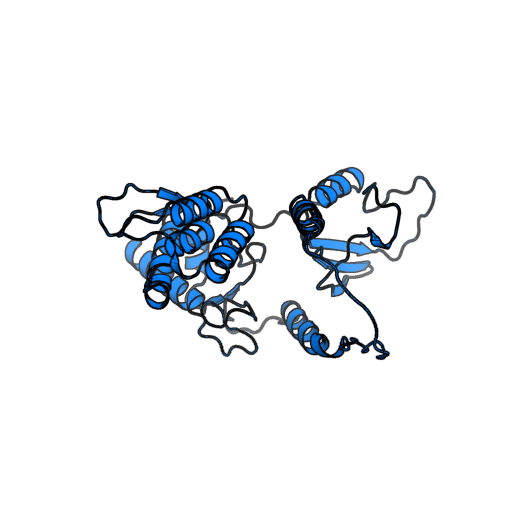. VAL A 1 203 ? -1.999 15.181 11.320 1.00 94.12 203 VAL A N 1
ATOM 1511 C CA . VAL A 1 203 ? -3.144 14.600 10.596 1.00 94.12 203 VAL A CA 1
ATOM 1512 C C . VAL A 1 203 ? -3.358 15.299 9.254 1.00 94.12 203 VAL A C 1
ATOM 1514 O O . VAL A 1 203 ? -3.535 14.629 8.238 1.00 94.12 203 VAL A O 1
ATOM 1517 N N . SER A 1 204 ? -3.290 16.632 9.222 1.00 94.06 204 SER A N 1
ATOM 1518 C CA . SER A 1 204 ? -3.413 17.397 7.979 1.00 94.06 204 SER A CA 1
ATOM 1519 C C . SER A 1 204 ? -2.282 17.082 6.997 1.00 94.06 204 SER A C 1
ATOM 1521 O O . SER A 1 204 ? -2.536 16.973 5.800 1.00 94.06 204 SER A O 1
ATOM 1523 N N . ALA A 1 205 ? -1.047 16.924 7.477 1.00 94.38 205 ALA A N 1
ATOM 1524 C CA . ALA A 1 205 ? 0.093 16.563 6.640 1.00 94.38 205 ALA A CA 1
ATOM 1525 C C . ALA A 1 205 ? -0.046 15.142 6.073 1.00 94.38 205 ALA A C 1
ATOM 1527 O O . ALA A 1 205 ? 0.233 14.925 4.897 1.00 94.38 205 ALA A O 1
ATOM 1528 N N . ILE A 1 206 ? -0.532 14.191 6.879 1.00 95.38 206 ILE A N 1
ATOM 1529 C CA . ILE A 1 206 ? -0.839 12.826 6.436 1.00 95.38 206 ILE A CA 1
ATOM 1530 C C . ILE A 1 206 ? -1.936 12.849 5.372 1.00 95.38 206 ILE A C 1
ATOM 1532 O O . ILE A 1 206 ? -1.775 12.212 4.340 1.00 95.38 206 ILE A O 1
ATOM 1536 N N . ALA A 1 207 ? -3.024 13.595 5.582 1.00 94.44 207 ALA A N 1
ATOM 1537 C CA . ALA A 1 207 ? -4.132 13.686 4.629 1.00 94.44 207 ALA A CA 1
ATOM 1538 C C . ALA A 1 207 ? -3.719 14.293 3.274 1.00 94.44 207 ALA A C 1
ATOM 1540 O O . ALA A 1 207 ? -4.277 13.923 2.245 1.00 94.44 207 ALA A O 1
ATOM 1541 N N . LEU A 1 208 ? -2.745 15.210 3.275 1.00 94.50 208 LEU A N 1
ATOM 1542 C CA . LEU A 1 208 ? -2.208 15.869 2.078 1.00 94.50 208 LEU A CA 1
ATOM 1543 C C . LEU A 1 208 ? -1.043 15.115 1.415 1.00 94.50 208 LEU A C 1
ATOM 1545 O O . LEU A 1 208 ? -0.538 15.575 0.386 1.00 94.50 208 LEU A O 1
ATOM 1549 N N . ALA A 1 209 ? -0.593 13.998 1.990 1.00 89.81 209 ALA A N 1
ATOM 1550 C CA . ALA A 1 209 ? 0.483 13.198 1.424 1.00 89.81 209 ALA A CA 1
ATOM 1551 C C . ALA A 1 209 ? 0.124 12.715 0.009 1.00 89.81 209 ALA A C 1
ATOM 1553 O O . ALA A 1 209 ? -1.023 12.402 -0.306 1.00 89.81 209 ALA A O 1
ATOM 1554 N N . ARG A 1 210 ? 1.122 12.655 -0.876 1.00 87.44 210 ARG A N 1
ATOM 1555 C CA . ARG A 1 210 ? 0.919 12.286 -2.287 1.00 87.44 210 ARG A CA 1
ATOM 1556 C C . ARG A 1 210 ? 0.874 10.779 -2.501 1.00 87.44 210 ARG A C 1
ATOM 1558 O O . ARG A 1 210 ? 0.491 10.326 -3.576 1.00 87.44 210 ARG A O 1
ATOM 1565 N N . SER A 1 211 ? 1.318 10.011 -1.510 1.00 85.38 211 SER A N 1
ATOM 1566 C CA . SER A 1 211 ? 1.419 8.557 -1.579 1.00 85.38 211 SER A CA 1
ATOM 1567 C C . SER A 1 211 ? 1.214 7.907 -0.206 1.00 85.38 211 SER A C 1
ATOM 1569 O O . SER A 1 211 ? 1.498 8.528 0.824 1.00 85.38 211 SER A O 1
ATOM 1571 N N . PRO A 1 212 ? 0.758 6.643 -0.169 1.00 87.62 212 PRO A N 1
ATOM 1572 C CA . PRO A 1 212 ? 0.698 5.840 1.053 1.00 87.62 212 PRO A CA 1
ATOM 1573 C C . PRO A 1 212 ? 2.047 5.769 1.789 1.00 87.62 212 PRO A C 1
ATOM 1575 O O . PRO A 1 212 ? 2.097 5.853 3.012 1.00 87.62 212 PRO A O 1
ATOM 1578 N N . GLU A 1 213 ? 3.156 5.682 1.057 1.00 87.88 213 GLU A N 1
ATOM 1579 C CA . GLU A 1 213 ? 4.517 5.678 1.592 1.00 87.88 213 GLU A CA 1
ATOM 1580 C C . GLU A 1 213 ? 4.861 6.989 2.300 1.00 87.88 213 GLU A C 1
ATOM 1582 O O . GLU A 1 213 ? 5.430 6.974 3.395 1.00 87.88 213 GLU A O 1
ATOM 1587 N N . GLU A 1 214 ? 4.489 8.125 1.709 1.00 83.75 214 GLU A N 1
ATOM 1588 C CA . GLU A 1 214 ? 4.678 9.436 2.322 1.00 83.75 214 GLU A CA 1
ATOM 1589 C C . GLU A 1 214 ? 3.818 9.600 3.582 1.00 83.75 214 GLU A C 1
ATOM 1591 O O . GLU A 1 214 ? 4.344 10.019 4.615 1.00 83.75 214 GLU A O 1
ATOM 1596 N N . ALA A 1 215 ? 2.548 9.187 3.544 1.00 88.06 215 ALA A N 1
ATOM 1597 C CA . ALA A 1 215 ? 1.675 9.157 4.718 1.00 88.06 215 ALA A CA 1
ATOM 1598 C C . ALA A 1 215 ? 2.289 8.314 5.853 1.00 88.06 215 ALA A C 1
ATOM 1600 O O . ALA A 1 215 ? 2.387 8.766 6.998 1.00 88.06 215 ALA A O 1
ATOM 1601 N N . ALA A 1 216 ? 2.793 7.121 5.522 1.00 90.75 216 ALA A N 1
ATOM 1602 C CA . ALA A 1 216 ? 3.467 6.231 6.459 1.00 90.75 216 ALA A CA 1
ATOM 1603 C C . ALA A 1 216 ? 4.749 6.838 7.038 1.00 90.75 216 ALA A C 1
ATOM 1605 O O . ALA A 1 216 ? 5.054 6.618 8.212 1.00 90.75 216 ALA A O 1
ATOM 1606 N N . ARG A 1 217 ? 5.516 7.582 6.233 1.00 89.81 217 ARG A N 1
ATOM 1607 C CA . ARG A 1 217 ? 6.734 8.277 6.669 1.00 89.81 217 ARG A CA 1
ATOM 1608 C C . ARG A 1 217 ? 6.407 9.399 7.648 1.00 89.81 217 ARG A C 1
ATOM 1610 O O . ARG A 1 217 ? 7.065 9.489 8.684 1.00 89.81 217 ARG A O 1
ATOM 1617 N N . ILE A 1 218 ? 5.408 10.229 7.340 1.00 87.94 218 ILE A N 1
ATOM 1618 C CA . ILE A 1 218 ? 4.977 11.337 8.205 1.00 87.94 218 ILE A CA 1
ATOM 1619 C C . ILE A 1 218 ? 4.497 10.781 9.548 1.00 87.94 218 ILE A C 1
ATOM 1621 O O . ILE A 1 218 ? 5.027 11.171 10.588 1.00 87.94 218 ILE A O 1
ATOM 1625 N N . GLY A 1 219 ? 3.580 9.808 9.527 1.00 92.12 219 GLY A N 1
ATOM 1626 C CA . GLY A 1 219 ? 3.027 9.214 10.744 1.00 92.12 219 GLY A CA 1
ATOM 1627 C C . GLY A 1 219 ? 4.078 8.522 11.615 1.00 92.12 219 GLY A C 1
ATOM 1628 O O . GLY A 1 219 ? 4.149 8.788 12.811 1.00 92.12 219 GLY A O 1
ATOM 1629 N N . ARG A 1 220 ? 4.967 7.706 11.026 1.00 91.44 220 ARG A N 1
ATOM 1630 C CA . ARG A 1 220 ? 6.072 7.059 11.765 1.00 91.44 220 ARG A CA 1
ATOM 1631 C C . ARG A 1 220 ? 7.093 8.057 12.312 1.00 91.44 220 ARG A C 1
ATOM 1633 O O . ARG A 1 220 ? 7.670 7.823 13.370 1.00 91.44 220 ARG A O 1
ATOM 1640 N N . THR A 1 221 ? 7.340 9.155 11.598 1.00 90.88 221 THR A N 1
ATOM 1641 C CA . THR A 1 221 ? 8.239 10.210 12.085 1.00 90.88 221 THR A CA 1
ATOM 1642 C C . THR A 1 221 ? 7.638 10.886 13.307 1.00 90.88 221 THR A C 1
ATOM 1644 O O . THR A 1 221 ? 8.307 10.926 14.333 1.00 90.88 221 THR A O 1
ATOM 1647 N N . ALA A 1 222 ? 6.379 11.322 13.227 1.00 91.44 222 ALA A N 1
ATOM 1648 C CA . ALA A 1 222 ? 5.678 11.956 14.340 1.00 91.44 222 ALA A CA 1
ATOM 1649 C C . ALA A 1 222 ? 5.543 11.025 15.556 1.00 91.44 222 ALA A C 1
ATOM 1651 O O . ALA A 1 222 ? 5.812 11.440 16.675 1.00 91.44 222 ALA A O 1
ATOM 1652 N N . GLU A 1 223 ? 5.227 9.745 15.352 1.00 91.19 223 GLU A N 1
ATOM 1653 C CA . GLU A 1 223 ? 5.187 8.745 16.430 1.00 91.19 223 GLU A CA 1
ATOM 1654 C C . GLU A 1 223 ? 6.529 8.632 17.172 1.00 91.19 223 GLU A C 1
ATOM 1656 O O . GLU A 1 223 ? 6.561 8.511 18.393 1.00 91.19 223 GLU A O 1
ATOM 1661 N N . ARG A 1 224 ? 7.650 8.724 16.446 1.00 92.94 224 ARG A N 1
ATOM 1662 C CA . ARG A 1 224 ? 8.996 8.654 17.027 1.00 92.94 224 ARG A CA 1
ATOM 1663 C C . ARG A 1 224 ? 9.443 9.966 17.675 1.00 92.94 224 ARG A C 1
ATOM 1665 O O . ARG A 1 224 ? 10.151 9.924 18.676 1.00 92.94 224 ARG A O 1
ATOM 1672 N N . THR A 1 225 ? 9.131 11.114 17.073 1.00 90.81 225 THR A N 1
ATOM 1673 C CA . THR A 1 225 ? 9.633 12.425 17.525 1.00 90.81 225 THR A CA 1
ATOM 1674 C C . THR A 1 225 ? 8.738 13.090 18.559 1.00 90.81 225 THR A C 1
ATOM 1676 O O . THR A 1 225 ? 9.227 13.900 19.337 1.00 90.81 225 THR A O 1
ATOM 1679 N N . THR A 1 226 ? 7.449 12.764 18.550 1.00 89.38 226 THR A N 1
ATOM 1680 C CA . THR A 1 226 ? 6.416 13.325 19.426 1.00 89.38 226 THR A CA 1
ATOM 1681 C C . THR A 1 226 ? 5.474 12.202 19.895 1.00 89.38 226 THR A C 1
ATOM 1683 O O . THR A 1 226 ? 4.304 12.164 19.511 1.00 89.38 226 THR A O 1
ATOM 1686 N N . PRO A 1 227 ? 5.961 11.210 20.662 1.00 90.06 227 PRO A N 1
ATOM 1687 C CA . PRO A 1 227 ? 5.137 10.088 21.120 1.00 90.06 227 PRO A CA 1
ATOM 1688 C C . PRO A 1 227 ? 3.978 10.516 22.038 1.00 90.06 227 PRO A C 1
ATOM 1690 O O . PRO A 1 227 ? 2.971 9.822 22.129 1.00 90.06 227 PRO A O 1
ATOM 1693 N N . GLU A 1 228 ? 4.075 11.672 22.696 1.00 89.56 228 GLU A N 1
ATOM 1694 C CA . GLU A 1 228 ? 3.066 12.217 23.610 1.00 89.56 228 GLU A CA 1
ATOM 1695 C C . GLU A 1 228 ? 1.757 12.642 22.933 1.00 89.56 228 GLU A C 1
ATOM 1697 O O . GLU A 1 228 ? 0.740 12.791 23.612 1.00 89.56 228 GLU A O 1
ATOM 1702 N N . ILE A 1 229 ? 1.774 12.849 21.612 1.00 89.56 229 ILE A N 1
ATOM 1703 C CA . ILE A 1 229 ? 0.570 13.173 20.833 1.00 89.56 229 ILE A CA 1
ATOM 1704 C C . ILE A 1 229 ? -0.096 11.935 20.220 1.00 89.56 229 ILE A C 1
ATOM 1706 O O . ILE A 1 229 ? -1.157 12.063 19.607 1.00 89.56 229 ILE A O 1
ATOM 1710 N N . VAL A 1 230 ? 0.511 10.753 20.365 1.00 89.81 230 VAL A N 1
ATOM 1711 C CA . VAL A 1 230 ? -0.077 9.486 19.921 1.00 89.81 230 VAL A CA 1
ATOM 1712 C C . VAL A 1 230 ? -1.189 9.084 20.889 1.00 89.81 230 VAL A C 1
ATOM 1714 O O . VAL A 1 230 ? -1.080 9.268 22.103 1.00 89.81 230 VAL A O 1
ATOM 1717 N N . VAL A 1 231 ? -2.283 8.535 20.361 1.00 88.31 231 VAL A N 1
ATOM 1718 C CA . VAL A 1 231 ? -3.409 8.077 21.180 1.00 88.31 231 VAL A CA 1
ATOM 1719 C C . VAL A 1 231 ? -2.947 7.006 22.190 1.00 88.31 231 VAL A C 1
ATOM 1721 O O . VAL A 1 231 ? -2.298 6.039 21.784 1.00 88.31 231 VAL A O 1
ATOM 1724 N N . PRO A 1 232 ? -3.284 7.128 23.494 1.00 84.31 232 PRO A N 1
ATOM 1725 C CA . PRO A 1 232 ? -2.729 6.264 24.546 1.00 84.31 232 PRO A CA 1
ATOM 1726 C C . PRO A 1 232 ? -2.920 4.757 24.332 1.00 84.31 232 PRO A C 1
ATOM 1728 O O . PRO A 1 232 ? -2.036 3.976 24.664 1.00 84.31 232 PRO A O 1
ATOM 1731 N N . ASP A 1 233 ? -4.045 4.350 23.739 1.00 85.19 233 ASP A N 1
ATOM 1732 C CA . ASP A 1 233 ? -4.406 2.940 23.549 1.00 85.19 233 ASP A CA 1
ATOM 1733 C C . ASP A 1 233 ? -4.170 2.451 22.107 1.00 85.19 233 ASP A C 1
ATOM 1735 O O . ASP A 1 233 ? -4.837 1.519 21.636 1.00 85.19 233 ASP A O 1
ATOM 1739 N N . TRP A 1 234 ? -3.231 3.073 21.379 1.00 90.00 234 TRP A N 1
ATOM 1740 C CA . TRP A 1 234 ? -2.988 2.787 19.961 1.00 90.00 234 TRP A CA 1
ATOM 1741 C C . TRP A 1 234 ? -2.732 1.304 19.669 1.00 90.00 234 TRP A C 1
ATOM 1743 O O . TRP A 1 234 ? -3.252 0.774 18.688 1.00 90.00 234 TRP A O 1
ATOM 1753 N N . ASP A 1 235 ? -2.007 0.600 20.539 1.00 87.56 235 ASP A N 1
ATOM 1754 C CA . ASP A 1 235 ? -1.707 -0.822 20.345 1.00 87.56 235 ASP A CA 1
ATOM 1755 C C . ASP A 1 235 ? -2.953 -1.706 20.262 1.00 87.56 235 ASP A C 1
ATOM 1757 O O . ASP A 1 235 ? -2.956 -2.707 19.546 1.00 87.56 235 ASP A O 1
ATOM 1761 N N . THR A 1 236 ? -4.035 -1.318 20.933 1.00 85.19 236 THR A N 1
ATOM 1762 C CA . THR A 1 236 ? -5.321 -2.016 20.822 1.00 85.19 236 THR A CA 1
ATOM 1763 C C . THR A 1 236 ? -6.182 -1.431 19.701 1.00 85.19 236 THR A C 1
ATOM 1765 O O . THR A 1 236 ? -6.846 -2.165 18.964 1.00 85.19 236 THR A O 1
ATOM 1768 N N . ALA A 1 237 ? -6.125 -0.111 19.502 1.00 89.50 237 ALA A N 1
ATOM 1769 C CA . ALA A 1 237 ? -6.922 0.595 18.506 1.00 89.50 237 ALA A CA 1
ATOM 1770 C C . ALA A 1 237 ? -6.484 0.315 17.058 1.00 89.50 237 ALA A C 1
ATOM 1772 O O . ALA A 1 237 ? -7.327 0.349 16.157 1.00 89.50 237 ALA A O 1
ATOM 1773 N N . LYS A 1 238 ? -5.207 -0.016 16.817 1.00 93.81 238 LYS A N 1
ATOM 1774 C CA . LYS A 1 238 ? -4.641 -0.227 15.474 1.00 93.81 238 LYS A CA 1
ATOM 1775 C C . LYS A 1 238 ? -5.358 -1.319 14.682 1.00 93.81 238 LYS A C 1
ATOM 1777 O O . LYS A 1 238 ? -5.614 -1.149 13.491 1.00 93.81 238 LYS A O 1
ATOM 1782 N N . VAL A 1 239 ? -5.764 -2.405 15.347 1.00 95.38 239 VAL A N 1
ATOM 1783 C CA . VAL A 1 239 ? -6.521 -3.502 14.717 1.00 95.38 239 VAL A CA 1
ATOM 1784 C C . VAL A 1 239 ? -7.909 -3.036 14.287 1.00 95.38 239 VAL A C 1
ATOM 1786 O O . VAL A 1 239 ? -8.319 -3.295 13.154 1.00 95.38 239 VAL A O 1
ATOM 1789 N N . ARG A 1 240 ? -8.609 -2.286 15.147 1.00 93.00 240 ARG A N 1
ATOM 1790 C CA . ARG A 1 240 ? -9.924 -1.710 14.830 1.00 93.00 240 ARG A CA 1
ATOM 1791 C C . ARG A 1 240 ? -9.832 -0.712 13.674 1.00 93.00 240 ARG A C 1
ATOM 1793 O O . ARG A 1 240 ? -10.645 -0.778 12.753 1.00 93.00 240 ARG A O 1
ATOM 1800 N N . ALA A 1 241 ? -8.831 0.169 13.697 1.00 93.75 241 ALA A N 1
ATOM 1801 C CA . ALA A 1 241 ? -8.600 1.153 12.645 1.00 93.75 241 ALA A CA 1
ATOM 1802 C C . ALA A 1 241 ? -8.339 0.470 11.292 1.00 93.75 241 ALA A C 1
ATOM 1804 O O . ALA A 1 241 ? -9.041 0.745 10.319 1.00 93.75 241 ALA A O 1
ATOM 1805 N N . MET A 1 242 ? -7.400 -0.481 11.245 1.00 97.00 242 MET A N 1
ATOM 1806 C CA . MET A 1 242 ? -7.082 -1.222 10.022 1.00 97.00 242 MET A CA 1
ATOM 1807 C C . MET A 1 242 ? -8.303 -1.976 9.487 1.00 97.00 242 MET A C 1
ATOM 1809 O O . MET A 1 242 ? -8.644 -1.841 8.313 1.00 97.00 242 MET A O 1
ATOM 1813 N N . ARG A 1 243 ? -9.021 -2.713 10.347 1.00 96.56 243 ARG A N 1
ATOM 1814 C CA . ARG A 1 243 ? -10.231 -3.450 9.949 1.00 96.56 243 ARG A CA 1
ATOM 1815 C C . ARG A 1 243 ? -11.260 -2.520 9.308 1.00 96.56 243 ARG A C 1
ATOM 1817 O O . ARG A 1 243 ? -11.766 -2.835 8.234 1.00 96.56 243 ARG A O 1
ATOM 1824 N N . ARG A 1 244 ? -11.545 -1.368 9.924 1.00 94.81 244 ARG A N 1
ATOM 1825 C CA . ARG A 1 244 ? -12.517 -0.404 9.386 1.00 94.81 244 ARG A CA 1
ATOM 1826 C C . ARG A 1 244 ? -12.104 0.114 8.008 1.00 94.81 244 ARG A C 1
ATOM 1828 O O . ARG A 1 244 ? -12.922 0.129 7.091 1.00 94.81 244 ARG A O 1
ATOM 1835 N N . ALA A 1 245 ? -10.837 0.478 7.847 1.00 96.75 245 ALA A N 1
ATOM 1836 C CA . ALA A 1 245 ? -10.314 0.984 6.584 1.00 96.75 245 ALA A CA 1
ATOM 1837 C C . ALA A 1 245 ? -10.339 -0.070 5.464 1.00 96.75 245 ALA A C 1
ATOM 1839 O O . ALA A 1 245 ? -10.698 0.235 4.326 1.00 96.75 245 ALA A O 1
ATOM 1840 N N . LEU A 1 246 ? -10.014 -1.327 5.784 1.00 98.00 246 LEU A N 1
ATOM 1841 C CA . LEU A 1 246 ? -10.104 -2.435 4.833 1.00 98.00 246 LEU A CA 1
ATOM 1842 C C . LEU A 1 246 ? -11.555 -2.689 4.416 1.00 98.00 246 LEU A C 1
ATOM 1844 O O . LEU A 1 246 ? -11.823 -2.808 3.222 1.00 98.00 246 LEU A O 1
ATOM 1848 N N . ILE A 1 247 ? -12.501 -2.712 5.361 1.00 96.81 247 ILE A N 1
ATOM 1849 C CA . ILE A 1 247 ? -13.932 -2.843 5.045 1.00 96.81 247 ILE A CA 1
ATOM 1850 C C . ILE A 1 247 ? -14.366 -1.732 4.085 1.00 96.81 247 ILE A C 1
ATOM 1852 O O . ILE A 1 247 ? -14.981 -2.032 3.061 1.00 96.81 247 ILE A O 1
ATOM 1856 N N . ALA A 1 248 ? -13.999 -0.477 4.363 1.00 96.19 248 ALA A N 1
ATOM 1857 C CA . ALA A 1 248 ? -14.313 0.652 3.492 1.00 96.19 248 ALA A CA 1
ATOM 1858 C C . ALA A 1 248 ? -13.753 0.454 2.072 1.00 96.19 248 ALA A C 1
ATOM 1860 O O . ALA A 1 248 ? -14.494 0.568 1.097 1.00 96.19 248 ALA A O 1
ATOM 1861 N N . LYS A 1 249 ? -12.479 0.062 1.945 1.00 97.12 249 LYS A N 1
ATOM 1862 C CA . LYS A 1 249 ? -11.831 -0.219 0.654 1.00 97.12 249 LYS A CA 1
ATOM 1863 C C . LYS A 1 249 ? -12.560 -1.297 -0.146 1.00 97.12 249 LYS A C 1
ATOM 1865 O O . LYS A 1 249 ? -12.905 -1.076 -1.304 1.00 97.12 249 LYS A O 1
ATOM 1870 N N . TYR A 1 250 ? -12.776 -2.470 0.443 1.00 96.75 250 TYR A N 1
ATOM 1871 C CA . TYR A 1 250 ? -13.351 -3.599 -0.291 1.00 96.75 250 TYR A CA 1
ATOM 1872 C C . TYR A 1 250 ? -14.862 -3.480 -0.488 1.00 96.75 250 TYR A C 1
ATOM 1874 O O . TYR A 1 250 ? -15.406 -4.129 -1.372 1.00 96.75 250 TYR A O 1
ATOM 1882 N N . THR A 1 251 ? -15.549 -2.635 0.278 1.00 94.69 251 THR A N 1
ATOM 1883 C CA . THR A 1 251 ? -16.960 -2.325 0.016 1.00 94.69 251 THR A CA 1
ATOM 1884 C C . THR A 1 251 ? -17.089 -1.303 -1.111 1.00 94.69 251 THR A C 1
ATOM 1886 O O . THR A 1 251 ? -17.917 -1.487 -1.998 1.00 94.69 251 THR A O 1
ATOM 1889 N N . ALA A 1 252 ? -16.241 -0.270 -1.126 1.00 93.00 252 ALA A N 1
ATOM 1890 C CA . ALA A 1 252 ? -16.321 0.821 -2.095 1.00 93.00 252 ALA A CA 1
ATOM 1891 C C . ALA A 1 252 ? -15.845 0.448 -3.509 1.00 93.00 252 ALA A C 1
ATOM 1893 O O . ALA A 1 252 ? -16.313 1.044 -4.477 1.00 93.00 252 ALA A O 1
ATOM 1894 N N . HIS A 1 253 ? -14.921 -0.510 -3.644 1.00 92.19 253 HIS A N 1
ATOM 1895 C CA . HIS A 1 253 ? -14.266 -0.797 -4.924 1.00 92.19 253 HIS A CA 1
ATOM 1896 C C . HIS A 1 253 ? -14.504 -2.228 -5.404 1.00 92.19 253 HIS A C 1
ATOM 1898 O O . HIS A 1 253 ? -13.996 -3.187 -4.818 1.00 92.19 253 HIS A O 1
ATOM 1904 N N . ASP A 1 254 ? -15.200 -2.362 -6.533 1.00 90.56 254 ASP A N 1
ATOM 1905 C CA . ASP A 1 254 ? -15.581 -3.652 -7.118 1.00 90.56 254 ASP A CA 1
ATOM 1906 C C . ASP A 1 254 ? -14.373 -4.519 -7.482 1.00 90.56 254 ASP A C 1
ATOM 1908 O O . ASP A 1 254 ? -14.332 -5.690 -7.127 1.00 90.56 254 ASP A O 1
ATOM 1912 N N . GLY A 1 255 ? -13.342 -3.961 -8.124 1.00 90.00 255 GLY A N 1
ATOM 1913 C CA . GLY A 1 255 ? -12.178 -4.752 -8.527 1.00 90.00 255 GLY A CA 1
ATOM 1914 C C . GLY A 1 255 ? -11.366 -5.318 -7.355 1.00 90.00 255 GLY A C 1
ATOM 1915 O O . GLY A 1 255 ? -11.071 -6.515 -7.360 1.00 90.00 255 GLY A O 1
ATOM 1916 N N . PRO A 1 256 ? -10.984 -4.516 -6.342 1.00 93.38 256 PRO A N 1
ATOM 1917 C CA . PRO A 1 256 ? -10.433 -5.031 -5.092 1.00 93.38 256 PRO A CA 1
ATOM 1918 C C . PRO A 1 256 ? -11.329 -6.085 -4.440 1.00 93.38 256 PRO A C 1
ATOM 1920 O O . PRO A 1 256 ? -10.820 -7.128 -4.029 1.00 93.38 256 PRO A O 1
ATOM 1923 N N . ARG A 1 257 ? -12.649 -5.852 -4.382 1.00 94.56 257 ARG A N 1
ATOM 1924 C CA . ARG A 1 257 ? -13.625 -6.793 -3.810 1.00 94.56 257 ARG A CA 1
ATOM 1925 C C . ARG A 1 257 ? -13.614 -8.136 -4.529 1.00 94.56 257 ARG A C 1
ATOM 1927 O O . ARG A 1 257 ? -13.424 -9.172 -3.898 1.00 94.56 257 ARG A O 1
ATOM 1934 N N . GLU A 1 258 ? -13.766 -8.115 -5.848 1.00 92.06 258 GLU A N 1
ATOM 1935 C CA . GLU A 1 258 ? -13.727 -9.294 -6.714 1.00 92.06 258 GLU A CA 1
ATOM 1936 C C . GLU A 1 258 ? -12.404 -10.042 -6.566 1.00 92.06 258 GLU A C 1
ATOM 1938 O O . GLU A 1 258 ? -12.396 -11.266 -6.438 1.00 92.06 258 GLU A O 1
ATOM 1943 N N . PHE A 1 259 ? -11.280 -9.319 -6.516 1.00 92.25 259 PHE A N 1
ATOM 1944 C CA . PHE A 1 259 ? -9.978 -9.944 -6.334 1.00 92.25 259 PHE A CA 1
ATOM 1945 C C . PHE A 1 259 ? -9.867 -10.652 -4.983 1.00 92.25 259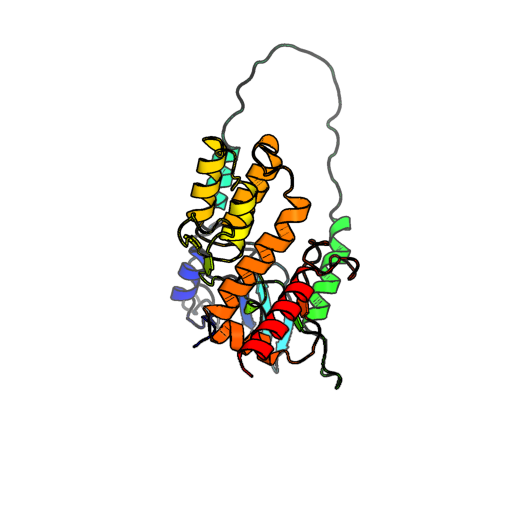 PHE A C 1
ATOM 1947 O O . PHE A 1 259 ? -9.460 -11.815 -4.937 1.00 92.25 259 PHE A O 1
ATOM 1954 N N . LEU A 1 260 ? -10.273 -9.992 -3.896 1.00 95.44 260 LEU A N 1
ATOM 1955 C CA . LEU A 1 260 ? -10.276 -10.596 -2.567 1.00 95.44 260 LEU A CA 1
ATOM 1956 C C . LEU A 1 260 ? -11.160 -11.850 -2.533 1.00 95.44 260 LEU A C 1
ATOM 1958 O O . LEU A 1 260 ? -10.733 -12.880 -2.018 1.00 95.44 260 LEU A O 1
ATOM 1962 N N . LEU A 1 261 ? -12.349 -11.813 -3.135 1.00 93.88 261 LEU A N 1
ATOM 1963 C CA . LEU A 1 261 ? -13.238 -12.976 -3.223 1.00 93.88 261 LEU A CA 1
ATOM 1964 C C . LEU A 1 261 ? -12.634 -14.112 -4.068 1.00 93.88 261 LEU A C 1
ATOM 1966 O O . LEU A 1 261 ? -12.717 -15.276 -3.667 1.00 93.88 261 LEU A O 1
ATOM 1970 N N . SER A 1 262 ? -11.956 -13.780 -5.174 1.00 92.75 262 SER A N 1
ATOM 1971 C CA . SER A 1 262 ? -11.284 -14.739 -6.070 1.00 92.75 262 SER A CA 1
ATOM 1972 C C . SER A 1 262 ? -10.120 -15.491 -5.416 1.00 92.75 262 SER A C 1
ATOM 1974 O O .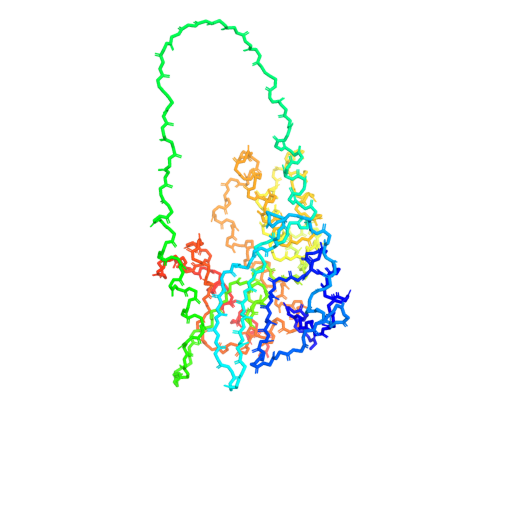 SER A 1 262 ? -9.670 -16.525 -5.915 1.00 92.75 262 SER A O 1
ATOM 1976 N N . THR A 1 263 ? -9.632 -15.012 -4.267 1.00 93.62 263 THR A N 1
ATOM 1977 C CA . THR A 1 263 ? -8.615 -15.737 -3.495 1.00 93.62 263 THR A CA 1
ATOM 1978 C C . THR A 1 263 ? -9.138 -17.069 -2.941 1.00 93.62 263 THR A C 1
ATOM 1980 O O . THR A 1 263 ? -8.333 -17.930 -2.593 1.00 93.62 263 THR A O 1
ATOM 1983 N N . GLY A 1 264 ? -10.457 -17.302 -2.945 1.00 92.12 264 GLY A N 1
ATOM 1984 C CA . GLY A 1 264 ? -11.045 -18.557 -2.478 1.00 92.12 264 GLY A CA 1
ATOM 1985 C C . GLY A 1 264 ? -10.828 -18.720 -0.978 1.00 92.12 264 GLY A C 1
ATOM 1986 O O . GLY A 1 264 ? -10.986 -17.754 -0.237 1.00 92.12 264 GLY A O 1
ATOM 1987 N N . ASP A 1 265 ? -10.474 -19.918 -0.528 1.00 92.75 265 ASP A N 1
ATOM 1988 C CA . ASP A 1 265 ? -10.173 -20.191 0.886 1.00 92.75 265 ASP A CA 1
ATOM 1989 C C . ASP A 1 265 ? -8.669 -20.207 1.182 1.00 92.75 265 ASP A C 1
ATOM 1991 O O . ASP A 1 265 ? -8.258 -20.492 2.303 1.00 92.75 265 ASP A O 1
ATOM 1995 N N . ARG A 1 266 ? -7.842 -19.829 0.197 1.00 94.69 266 ARG A N 1
ATOM 1996 C CA . ARG A 1 266 ? -6.385 -19.752 0.350 1.00 94.69 266 ARG A CA 1
ATOM 1997 C C . ARG A 1 266 ? -5.996 -18.792 1.465 1.00 94.69 266 ARG A C 1
ATOM 1999 O O . ARG A 1 266 ? -6.672 -17.768 1.686 1.00 94.69 266 ARG A O 1
ATOM 2006 N N . LYS A 1 267 ? -4.886 -19.109 2.138 1.00 96.00 267 LYS A N 1
ATOM 2007 C CA . LYS A 1 267 ? -4.305 -18.217 3.134 1.00 96.00 267 LYS A CA 1
ATOM 2008 C C . LYS A 1 267 ? -3.816 -16.946 2.443 1.00 96.00 267 LYS A C 1
ATOM 2010 O O . LYS A 1 267 ? -3.331 -17.003 1.316 1.00 96.00 267 LYS A O 1
ATOM 2015 N N . LEU A 1 268 ? -3.988 -15.804 3.098 1.00 97.00 268 LEU A N 1
ATOM 2016 C CA . LEU A 1 268 ? -3.446 -14.530 2.637 1.00 97.00 268 LEU A CA 1
ATOM 2017 C C . LEU A 1 268 ? -2.257 -14.204 3.534 1.00 97.00 268 LEU A C 1
ATOM 2019 O O . LEU A 1 268 ? -2.406 -14.220 4.758 1.00 97.00 268 LEU A O 1
ATOM 2023 N N . VAL A 1 269 ? -1.098 -13.953 2.938 1.00 96.00 269 VAL A N 1
ATOM 2024 C CA . VAL A 1 269 ? 0.148 -13.709 3.670 1.00 96.00 269 VAL A CA 1
ATOM 2025 C C . VAL A 1 269 ? 0.713 -12.364 3.240 1.00 96.00 269 VAL A C 1
ATOM 2027 O O . VAL A 1 269 ? 1.062 -12.179 2.076 1.00 96.00 269 VAL A O 1
ATOM 2030 N N . GLU A 1 270 ? 0.771 -11.418 4.170 1.00 92.69 270 GLU A N 1
ATOM 2031 C CA . GLU A 1 270 ? 1.527 -10.187 3.984 1.00 92.69 270 GLU A CA 1
ATOM 2032 C C . GLU A 1 270 ? 3.011 -10.544 4.163 1.00 92.69 270 GLU A C 1
ATOM 2034 O O . GLU A 1 270 ? 3.444 -10.955 5.239 1.00 92.69 270 GLU A O 1
ATOM 2039 N N . ALA A 1 271 ? 3.758 -10.482 3.064 1.00 88.88 271 ALA A N 1
ATOM 2040 C CA . ALA A 1 271 ? 5.109 -11.015 2.940 1.00 88.88 271 ALA A CA 1
ATOM 2041 C C . ALA A 1 271 ? 6.198 -9.948 3.176 1.00 88.88 271 ALA A C 1
ATOM 2043 O O . ALA A 1 271 ? 7.260 -9.985 2.552 1.00 88.88 271 ALA A O 1
ATOM 2044 N N . CYS A 1 272 ? 5.949 -8.961 4.043 1.00 83.44 272 CYS A N 1
ATOM 2045 C CA . CYS A 1 272 ? 6.958 -7.998 4.462 1.00 83.44 272 CYS A CA 1
ATOM 2046 C C . CYS A 1 272 ? 7.927 -8.658 5.458 1.00 83.44 272 CYS A C 1
ATOM 2048 O O . CYS A 1 272 ? 7.535 -8.990 6.580 1.00 83.44 272 CYS A O 1
ATOM 2050 N N . PRO A 1 273 ? 9.230 -8.757 5.137 1.00 77.31 273 PRO A N 1
ATOM 2051 C CA . PRO A 1 273 ? 10.209 -9.378 6.032 1.00 77.31 273 PRO A CA 1
ATOM 2052 C C . PRO A 1 273 ? 10.544 -8.516 7.263 1.00 77.31 273 PRO A C 1
ATOM 2054 O O . PRO A 1 273 ? 11.260 -8.958 8.161 1.00 77.31 273 PRO A O 1
ATOM 2057 N N . HIS A 1 274 ? 10.070 -7.269 7.303 1.00 79.88 274 HIS A N 1
ATOM 2058 C CA . HIS A 1 274 ? 10.396 -6.296 8.347 1.00 79.88 274 HIS A CA 1
ATOM 2059 C C . HIS A 1 274 ? 9.226 -5.986 9.285 1.00 79.88 274 HIS A C 1
ATOM 2061 O O . HIS A 1 274 ? 9.437 -5.331 10.304 1.00 79.88 274 HIS A O 1
ATOM 2067 N N . ASP A 1 275 ? 8.014 -6.441 8.963 1.00 83.56 275 ASP A N 1
ATOM 2068 C CA . ASP A 1 275 ? 6.830 -6.247 9.794 1.00 83.56 275 ASP A CA 1
ATOM 2069 C C . ASP A 1 275 ? 6.411 -7.590 10.393 1.00 83.56 275 ASP A C 1
ATOM 2071 O O . ASP A 1 275 ? 5.956 -8.480 9.685 1.00 83.56 275 ASP A O 1
ATOM 2075 N N . TYR A 1 276 ? 6.599 -7.738 11.703 1.00 92.50 276 TYR A N 1
ATOM 2076 C CA . TYR A 1 276 ? 6.263 -8.965 12.431 1.00 92.50 276 TYR A CA 1
ATOM 2077 C C . TYR A 1 276 ? 4.843 -8.951 12.996 1.00 92.50 276 TYR A C 1
ATOM 2079 O O . TYR A 1 276 ? 4.395 -9.967 13.516 1.00 92.50 276 TYR A O 1
ATOM 2087 N N . PHE A 1 277 ? 4.142 -7.817 12.949 1.00 94.94 277 PHE A N 1
ATOM 2088 C CA . PHE A 1 277 ? 2.781 -7.718 13.464 1.00 94.94 277 PHE A CA 1
ATOM 2089 C C . PHE A 1 277 ? 1.777 -7.834 12.319 1.00 94.94 277 PHE A C 1
ATOM 2091 O O . PHE A 1 277 ? 0.937 -8.732 12.296 1.00 94.94 277 PHE A O 1
ATOM 2098 N N . TRP A 1 278 ? 1.866 -6.945 11.331 1.00 95.75 278 TRP A N 1
ATOM 2099 C CA . TRP A 1 278 ? 0.987 -6.996 10.168 1.00 95.75 278 TRP A CA 1
ATOM 2100 C C . TRP A 1 278 ? 1.421 -8.058 9.163 1.00 95.75 278 TRP A C 1
ATOM 2102 O O . TRP A 1 278 ? 0.544 -8.686 8.564 1.00 95.75 278 TRP A O 1
ATOM 2112 N N . GLY A 1 279 ? 2.733 -8.258 9.026 1.00 92.12 279 GLY A N 1
ATOM 2113 C CA . GLY A 1 279 ? 3.371 -9.198 8.108 1.00 92.12 279 GLY A CA 1
ATOM 2114 C C . GLY A 1 279 ? 3.822 -10.508 8.744 1.00 92.12 279 GLY A C 1
ATOM 2115 O O . GLY A 1 279 ? 3.698 -10.724 9.954 1.00 92.12 279 GLY A O 1
ATOM 2116 N N . CYS A 1 280 ? 4.352 -11.401 7.909 1.00 89.69 280 CYS A N 1
ATOM 2117 C CA . CYS A 1 280 ? 4.967 -12.655 8.341 1.00 89.69 280 CYS A CA 1
ATOM 2118 C C . CYS A 1 280 ? 6.383 -12.471 8.911 1.00 89.69 280 CYS A C 1
ATOM 2120 O O . CYS A 1 280 ? 6.910 -13.395 9.529 1.00 89.69 280 CYS A O 1
ATOM 2122 N N . GLY A 1 281 ? 6.996 -11.293 8.762 1.00 86.75 281 GLY A N 1
ATOM 2123 C CA . GLY A 1 281 ? 8.349 -11.025 9.240 1.00 86.75 281 GLY A CA 1
ATOM 2124 C C . GLY A 1 281 ? 9.409 -11.921 8.590 1.00 86.75 281 GLY A C 1
ATOM 2125 O O . GLY A 1 281 ? 9.156 -12.702 7.673 1.00 86.75 281 GLY A O 1
ATOM 2126 N N . TYR A 1 282 ? 10.650 -11.805 9.055 1.00 84.25 282 TYR A N 1
ATOM 2127 C CA . TYR A 1 282 ? 11.723 -12.652 8.544 1.00 84.25 282 TYR A CA 1
ATOM 2128 C C . TYR A 1 282 ? 11.545 -14.097 9.037 1.00 84.25 282 TYR A C 1
ATOM 2130 O O . TYR A 1 282 ? 11.369 -14.346 10.233 1.00 84.25 282 TYR A O 1
ATOM 2138 N N . GLY A 1 283 ? 11.620 -15.055 8.110 1.00 79.75 283 GLY A N 1
ATOM 2139 C CA . GLY A 1 283 ? 11.484 -16.482 8.415 1.00 79.75 283 GLY A CA 1
ATOM 2140 C C . GLY A 1 283 ? 10.078 -16.909 8.847 1.00 79.75 283 GLY A C 1
ATOM 2141 O O . GLY A 1 283 ? 9.963 -17.903 9.558 1.00 79.75 283 GLY A O 1
ATOM 2142 N N . ASP A 1 284 ? 9.039 -16.159 8.460 1.00 86.12 284 ASP A N 1
ATOM 2143 C CA . ASP A 1 284 ? 7.625 -16.465 8.729 1.00 86.12 284 ASP A CA 1
ATOM 2144 C C . ASP A 1 284 ? 7.281 -16.606 10.224 1.00 86.12 284 ASP A C 1
ATOM 2146 O O . ASP A 1 284 ? 6.441 -17.414 10.624 1.00 86.12 284 ASP A O 1
ATOM 2150 N N . THR A 1 285 ? 7.955 -15.823 11.070 1.00 90.81 285 THR A N 1
ATOM 2151 C CA . THR A 1 285 ? 7.784 -15.835 12.537 1.00 90.81 285 THR A CA 1
ATOM 2152 C C . THR A 1 285 ? 6.854 -14.739 13.067 1.00 90.81 285 THR A C 1
ATOM 2154 O O . THR A 1 285 ? 6.563 -14.705 14.262 1.00 90.81 285 THR A O 1
ATOM 2157 N N . GLY A 1 286 ? 6.401 -13.837 12.197 1.00 92.75 286 GLY A N 1
ATOM 2158 C CA . GLY A 1 286 ? 5.439 -12.779 12.487 1.00 92.75 286 GLY A CA 1
ATOM 2159 C C . GLY A 1 286 ? 3.989 -13.264 12.526 1.00 92.75 286 GLY A C 1
ATOM 2160 O O . GLY A 1 286 ? 3.657 -14.378 12.125 1.00 92.75 286 GLY A O 1
ATOM 2161 N N . GLU A 1 287 ? 3.106 -12.397 13.011 1.00 95.75 287 GLU A N 1
ATOM 2162 C CA . GLU A 1 287 ? 1.699 -12.706 13.266 1.00 95.75 287 GLU A CA 1
ATOM 2163 C C . GLU A 1 287 ? 0.824 -12.693 12.004 1.00 95.75 287 GLU A C 1
ATOM 2165 O O . GLU A 1 287 ? -0.251 -13.287 12.012 1.00 95.75 287 GLU A O 1
ATOM 2170 N N . ASN A 1 288 ? 1.243 -12.025 10.921 1.00 96.75 288 ASN A N 1
ATOM 2171 C CA . ASN A 1 288 ? 0.460 -11.893 9.686 1.00 96.75 288 ASN A CA 1
ATOM 2172 C C . ASN A 1 288 ? -0.981 -11.378 9.929 1.00 96.75 288 ASN A C 1
ATOM 2174 O O . ASN A 1 288 ? -1.943 -11.799 9.273 1.00 96.75 288 ASN A O 1
ATOM 2178 N N . ARG A 1 289 ? -1.158 -10.441 10.876 1.00 97.44 289 ARG A N 1
ATOM 2179 C CA . ARG A 1 289 ? -2.485 -9.920 11.258 1.00 97.44 289 ARG A CA 1
ATOM 2180 C C . ARG A 1 289 ? -3.231 -9.293 10.081 1.00 97.44 289 ARG A C 1
ATOM 2182 O O . ARG A 1 289 ? -4.460 -9.328 10.058 1.00 97.44 289 ARG A O 1
ATOM 2189 N N . LEU A 1 290 ? -2.525 -8.724 9.098 1.00 97.69 290 LEU A N 1
ATOM 2190 C CA . LEU A 1 290 ? -3.171 -8.122 7.928 1.00 97.69 290 LEU A CA 1
ATOM 2191 C C . LEU A 1 290 ? -3.824 -9.191 7.048 1.00 97.69 290 LEU A C 1
ATOM 2193 O O . LEU A 1 290 ? -4.965 -9.019 6.617 1.00 97.69 290 LEU A O 1
ATOM 2197 N N . GLY A 1 291 ? -3.125 -10.305 6.819 1.00 97.50 291 GLY A N 1
ATOM 2198 C CA . GLY A 1 291 ? -3.662 -11.452 6.095 1.00 97.50 291 GLY A CA 1
ATOM 2199 C C . GLY A 1 291 ? -4.935 -11.997 6.745 1.00 97.50 291 GLY A C 1
ATOM 2200 O O . GLY A 1 291 ? -5.936 -12.199 6.057 1.00 97.50 291 GLY A O 1
ATOM 2201 N N . GLU A 1 292 ? -4.935 -12.146 8.071 1.00 97.69 292 GLU A N 1
ATOM 2202 C CA . GLU A 1 292 ? -6.109 -12.586 8.839 1.00 97.69 292 GLU A CA 1
ATOM 2203 C C . GLU A 1 292 ? -7.286 -11.607 8.720 1.00 97.69 292 GLU A C 1
ATOM 2205 O O . GLU A 1 292 ? -8.403 -12.016 8.400 1.00 97.69 292 GLU A O 1
ATOM 2210 N N . LEU A 1 293 ? -7.048 -10.300 8.889 1.00 98.12 293 LEU A N 1
ATOM 2211 C CA . LEU A 1 293 ? -8.097 -9.286 8.734 1.00 98.12 293 LEU A CA 1
ATOM 2212 C C . LEU A 1 293 ? -8.712 -9.304 7.330 1.00 98.12 293 LEU A C 1
ATOM 2214 O O . LEU A 1 293 ? -9.926 -9.176 7.182 1.00 98.12 293 LEU A O 1
ATOM 2218 N N . LEU A 1 294 ? -7.904 -9.481 6.285 1.00 98.31 294 LEU A N 1
ATOM 2219 C CA . LEU A 1 294 ? -8.413 -9.596 4.918 1.00 98.31 294 LEU A CA 1
ATOM 2220 C C . LEU A 1 294 ? -9.307 -10.828 4.739 1.00 98.31 294 LEU A C 1
ATOM 2222 O O . LEU A 1 294 ? -10.300 -10.761 4.014 1.00 98.31 294 LEU A O 1
ATOM 2226 N N . GLN A 1 295 ? -8.996 -11.941 5.405 1.00 98.12 295 GLN A N 1
ATOM 2227 C CA . GLN A 1 295 ? -9.832 -13.144 5.381 1.00 98.12 295 GLN A CA 1
ATOM 2228 C C . GLN A 1 295 ? -11.157 -12.943 6.120 1.00 98.12 295 GLN A C 1
ATOM 2230 O O . GLN A 1 295 ? -12.193 -13.400 5.636 1.00 98.12 295 GLN A O 1
ATOM 2235 N N . GLU A 1 296 ? -11.154 -12.221 7.240 1.00 97.81 296 GLU A N 1
ATOM 2236 C CA . GLU A 1 296 ? -12.382 -11.821 7.936 1.00 97.81 296 GLU A CA 1
ATOM 2237 C C . GLU A 1 296 ? -13.254 -10.924 7.047 1.00 97.81 296 GLU A C 1
ATOM 2239 O O . GLU A 1 296 ? -14.451 -11.169 6.892 1.00 97.81 296 GLU A O 1
ATOM 2244 N N . VAL A 1 297 ? -12.651 -9.918 6.401 1.00 97.62 297 VAL A N 1
ATOM 2245 C CA . VAL A 1 297 ? -13.346 -9.036 5.450 1.00 97.62 297 VAL A CA 1
ATOM 2246 C C . VAL A 1 297 ? -13.904 -9.846 4.279 1.00 97.62 297 VAL A C 1
ATOM 2248 O O . VAL A 1 297 ? -15.059 -9.660 3.900 1.00 97.62 297 VAL A O 1
ATOM 2251 N N . ARG A 1 298 ? -13.139 -10.807 3.746 1.00 97.75 298 ARG A N 1
ATOM 2252 C CA . ARG A 1 298 ? -13.588 -11.739 2.699 1.00 97.75 298 ARG A CA 1
ATOM 2253 C C . ARG A 1 298 ? -14.813 -12.542 3.142 1.00 97.75 298 ARG A C 1
ATOM 2255 O O . ARG A 1 298 ? -15.761 -12.664 2.369 1.00 97.75 298 ARG A O 1
ATOM 2262 N N . ALA A 1 299 ? -14.810 -13.077 4.363 1.00 97.00 299 ALA A N 1
ATOM 2263 C CA . ALA A 1 299 ? -15.936 -13.832 4.912 1.00 97.00 299 ALA A CA 1
ATOM 2264 C C . ALA A 1 299 ? -17.186 -12.954 5.081 1.00 97.00 299 ALA A C 1
ATOM 2266 O O . ALA A 1 299 ? -18.278 -13.356 4.680 1.00 97.00 299 ALA A O 1
ATOM 2267 N N . MET A 1 300 ? -17.017 -11.731 5.591 1.00 96.25 300 MET A N 1
ATOM 2268 C CA . MET A 1 300 ? -18.097 -10.750 5.721 1.00 96.25 300 MET A CA 1
ATOM 2269 C C . MET A 1 300 ? -18.727 -10.412 4.362 1.00 96.25 300 MET A C 1
ATOM 2271 O O . MET A 1 300 ? -19.946 -10.455 4.219 1.00 96.25 300 MET A O 1
ATOM 2275 N N . LEU A 1 301 ? -17.913 -10.159 3.334 1.00 94.88 301 LEU A N 1
ATOM 2276 C CA . LEU A 1 301 ? -18.404 -9.823 1.993 1.00 94.88 301 LEU A CA 1
ATOM 2277 C C . LEU A 1 301 ? -19.172 -10.977 1.334 1.00 94.88 301 LEU A C 1
ATOM 2279 O O . LEU A 1 301 ? -20.144 -10.734 0.617 1.00 94.88 301 LEU A O 1
ATOM 2283 N N . ARG A 1 302 ? -18.770 -12.230 1.589 1.00 94.69 302 ARG A N 1
ATOM 2284 C CA . ARG A 1 302 ? -19.514 -13.419 1.137 1.00 94.69 302 ARG A CA 1
ATOM 2285 C C . ARG A 1 302 ? -20.889 -13.507 1.791 1.00 94.69 302 ARG A C 1
ATOM 2287 O O . ARG A 1 302 ? -21.867 -13.765 1.094 1.00 94.69 302 ARG A O 1
ATOM 2294 N N . ALA A 1 303 ? -20.959 -13.266 3.100 1.00 92.69 303 ALA A N 1
ATOM 2295 C CA . ALA A 1 303 ? -22.212 -13.304 3.848 1.00 92.69 303 ALA A CA 1
ATOM 2296 C C . ALA A 1 303 ? -23.198 -12.219 3.385 1.00 92.69 303 ALA A C 1
ATOM 2298 O O . ALA A 1 303 ? -24.382 -12.496 3.267 1.00 92.69 303 ALA A O 1
ATOM 2299 N N . SER A 1 304 ? -22.713 -11.020 3.053 1.00 85.19 304 SER A N 1
ATOM 2300 C CA . SER A 1 304 ? -23.546 -9.917 2.545 1.00 85.19 304 SER A CA 1
ATOM 2301 C C . SER A 1 304 ? -24.025 -10.097 1.097 1.00 85.19 304 SER A C 1
ATOM 2303 O O . SER A 1 304 ? -24.865 -9.328 0.638 1.00 85.19 304 SER A O 1
ATOM 2305 N N . SER A 1 305 ? -23.468 -11.067 0.363 1.00 74.38 305 SER A N 1
ATOM 2306 C CA . SER A 1 305 ? -23.814 -11.357 -1.040 1.00 74.38 305 SER A CA 1
ATOM 2307 C C . SER A 1 305 ? -24.728 -12.584 -1.201 1.00 74.38 305 SER A C 1
ATOM 2309 O O . SER A 1 305 ? -25.041 -12.948 -2.334 1.00 74.38 305 SER A O 1
ATOM 2311 N N . SER A 1 306 ? -25.096 -13.239 -0.091 1.00 52.72 306 SER A N 1
ATOM 2312 C CA . SER A 1 306 ? -25.987 -14.413 -0.034 1.00 52.72 306 SER A CA 1
ATOM 2313 C C . SER A 1 306 ? -27.385 -14.007 0.418 1.00 52.72 306 SER A C 1
ATOM 2315 O O . SER A 1 306 ? -28.355 -14.587 -0.115 1.00 52.72 306 SER A O 1
#

pLDDT: mean 76.78, std 23.09, range [25.34, 98.31]

Sequence (306 aa):
HSRGFLQLLWECGGGLAAPAIAEGVIHKIVAFVAMKVIGGPGAPTPIGELGFTAMSDALELVENDVQQVGKDLQITGYLAATSGGLARQIEMLESVPSGEGQPGSDGSGEPLQAQAPISRLLPMVEHGRAWSLRGDSAEPSDVEFYKAWDRNGVLTNFSCHPIRVTEEDGTTPETEWASVEHYYQAQKFGGERAPSSAAREVVSAIALARSPEEAARIGRTAERTTPEIVVPDWDTAKVRAMRRALIAKYTAHDGPREFLLSTGDRKLVEACPHDYFWGCGYGDTGENRLGELLQEVRAMLRASSS

Foldseek 3Di:
DQLPPLDDDDDDFQVVVLVCVLQQVAWKDKDKAAPDDDDDPPDGDRHDDNPDDDPVPDFDFPLWDWDDDPRIIIIMGTGPRRCRPVVVVVVVVVPDDPDDDDDDDDDDDDDDDPDPDPVPCVVVSVVSVVVPPPDDDPDLAAAEDADCSDPLNLLDQQPQFKFWFDDPVNPDDTDIARTLLLQLLLLQQDDPPPQDPVNVVLNVQSRPDPGSVSSNVSSVVCCVPPVVNTDPPSVVCSLVSSLRRLLRRLVVGPNSVVSLLVSPQHFYAHDDLCDQECHLHNPRNRDVSSSVSSVVSNVVSVVVVD

Organism: NCBI:txid582737

Radius of gyration: 23.71 Å; chains: 1; bounding box: 72×56×59 Å

Secondary structure (DSSP, 8-state):
-TT--S-------HHHHHHHHHTT---EEEEEEES----STTSPPSS------SGGGSPPEEEEEEEEETTEEEEEEEESS---SHHHHHHHHHTS-------------PPPP----GGGSGGGHHHHGGGS-----SS---EEE-STTSTTTTSSTTS---EEE--TTS-SPPEEESSHHHHHHHHTS--SS---HHHHHHHHHHHT-SSHHHHHHHHHHHHHH-GGGS-TTHHHHHHHHHHHHHHHHHHH-HHHHHHHHHTTT--EEE--TT-SSSS--GGG-S--HHHHHHHHHHHHHHHTT-

InterPro domains:
  IPR002734 Bacterial bifunctional deaminase-reductase, C-terminal [PF01872] (3-74)
  IPR012816 NADAR [PF08719] (145-302)
  IPR012816 NADAR [TIGR02464] (143-301)
  IPR012816 NADAR [cd15457] (145-299)
  IPR024072 Dihydrofolate reductase-like domain superfamily [G3DSA:3.40.430.10] (1-79)
  IPR024072 Dihydrofolate reductase-like domain superfamily [SSF53597] (2-78)
  IPR037238 YbiA-like superfamily [G3DSA:1.10.357.40] (134-305)
  IPR037238 YbiA-like superfamily [SSF143990] (140-303)
  IPR050765 Riboflavin Biosynthesis HTP Reductase [PTHR38011] (2-80)